Protein AF-A0A7W0LV90-F1 (afdb_monomer_lite)

Structure (mmCIF, N/CA/C/O backbone):
data_AF-A0A7W0LV90-F1
#
_entry.id   AF-A0A7W0LV90-F1
#
loop_
_atom_site.group_PDB
_atom_site.id
_atom_site.type_symbol
_atom_site.label_atom_id
_atom_site.label_alt_id
_atom_site.label_comp_id
_atom_site.label_asym_id
_atom_site.label_entity_id
_atom_site.label_seq_id
_atom_site.pdbx_PDB_ins_code
_atom_site.Cartn_x
_atom_site.Cartn_y
_atom_site.Cartn_z
_atom_site.occupancy
_atom_site.B_iso_or_equiv
_atom_site.auth_seq_id
_atom_site.auth_comp_id
_atom_site.auth_asym_id
_atom_site.auth_atom_id
_atom_site.pdbx_PDB_model_num
ATOM 1 N N . TYR A 1 1 ? 12.354 -8.732 20.066 1.00 84.25 1 TYR A N 1
ATOM 2 C CA . TYR A 1 1 ? 12.403 -7.639 19.073 1.00 84.25 1 TYR A CA 1
ATOM 3 C C . TYR A 1 1 ? 11.209 -6.698 19.203 1.00 84.25 1 TYR A C 1
ATOM 5 O O . TYR A 1 1 ? 11.419 -5.595 19.676 1.00 84.25 1 TYR A O 1
ATOM 13 N N . LEU A 1 2 ? 9.973 -7.117 18.880 1.00 90.25 2 LEU A N 1
ATOM 14 C CA . LEU A 1 2 ? 8.806 -6.213 18.848 1.00 90.25 2 LEU A CA 1
ATOM 15 C C . LEU A 1 2 ? 8.586 -5.415 20.148 1.00 90.25 2 LEU A C 1
ATOM 17 O O . LEU A 1 2 ? 8.411 -4.207 20.084 1.00 90.25 2 LEU A O 1
ATOM 21 N N . GLN A 1 3 ? 8.675 -6.049 21.322 1.00 92.06 3 GLN A N 1
ATOM 22 C CA . GLN A 1 3 ? 8.585 -5.336 22.607 1.00 92.06 3 GLN A CA 1
ATOM 23 C C . GLN A 1 3 ? 9.734 -4.340 22.823 1.00 92.06 3 GLN A C 1
ATOM 25 O O . GLN A 1 3 ? 9.488 -3.242 23.290 1.00 92.06 3 GLN A O 1
ATOM 30 N N . ALA A 1 4 ? 10.968 -4.674 22.434 1.00 92.44 4 ALA A N 1
ATOM 31 C CA . ALA A 1 4 ? 12.109 -3.757 22.552 1.00 92.44 4 ALA A CA 1
ATOM 32 C C . ALA A 1 4 ? 11.989 -2.541 21.612 1.00 92.44 4 ALA A C 1
ATOM 34 O O . ALA A 1 4 ? 12.475 -1.454 21.920 1.00 92.44 4 ALA A O 1
ATOM 35 N N . LEU A 1 5 ? 11.326 -2.719 20.464 1.00 91.81 5 LEU A N 1
ATOM 36 C CA . LEU A 1 5 ? 10.957 -1.617 19.580 1.00 91.81 5 LEU A CA 1
ATOM 37 C C . LEU A 1 5 ? 9.842 -0.770 20.209 1.00 91.81 5 LEU A C 1
ATOM 39 O O . LEU A 1 5 ? 9.961 0.448 20.276 1.00 91.81 5 LEU A O 1
ATOM 43 N N . ALA A 1 6 ? 8.764 -1.412 20.660 1.00 94.00 6 ALA A N 1
ATOM 44 C CA . ALA A 1 6 ? 7.524 -0.748 21.046 1.00 94.00 6 ALA A CA 1
ATOM 45 C C . ALA A 1 6 ? 7.533 -0.144 22.455 1.00 94.00 6 ALA A C 1
ATOM 47 O O . ALA A 1 6 ? 6.797 0.809 22.704 1.00 94.00 6 ALA A O 1
ATOM 48 N N . LEU A 1 7 ? 8.322 -0.701 23.375 1.00 95.12 7 LEU A N 1
ATOM 49 C CA . LEU A 1 7 ? 8.300 -0.376 24.798 1.00 95.12 7 LEU A CA 1
ATOM 50 C C . LEU A 1 7 ? 9.636 0.207 25.244 1.00 95.12 7 LEU A C 1
ATOM 52 O O . LEU A 1 7 ? 10.702 -0.138 24.734 1.00 95.12 7 LEU A O 1
ATOM 56 N N . ASP A 1 8 ? 9.560 1.111 26.208 1.00 94.44 8 ASP A N 1
ATOM 57 C CA . ASP A 1 8 ? 10.719 1.655 26.888 1.00 94.44 8 ASP A CA 1
ATOM 58 C C . ASP A 1 8 ? 11.307 0.571 27.810 1.00 94.44 8 ASP A C 1
ATOM 60 O O . ASP A 1 8 ? 10.574 0.004 28.625 1.00 94.44 8 ASP A O 1
ATOM 64 N N . PRO A 1 9 ? 12.605 0.243 27.696 1.00 90.69 9 PRO A N 1
ATOM 65 C CA . PRO A 1 9 ? 13.190 -0.879 28.426 1.00 90.69 9 PRO A CA 1
ATOM 66 C C . PRO A 1 9 ? 13.286 -0.640 29.938 1.00 90.69 9 PRO A C 1
ATOM 68 O O . PRO A 1 9 ? 13.348 -1.608 30.689 1.00 90.69 9 PRO A O 1
ATOM 71 N N . ALA A 1 10 ? 13.300 0.617 30.393 1.00 93.38 10 ALA A N 1
ATOM 72 C CA . ALA A 1 10 ? 13.409 0.952 31.810 1.00 93.38 10 ALA A CA 1
ATOM 73 C C . ALA A 1 10 ? 12.040 0.973 32.505 1.00 93.38 10 ALA A C 1
ATOM 75 O O . ALA A 1 10 ? 11.916 0.583 33.663 1.00 93.38 10 ALA A O 1
ATOM 76 N N . THR A 1 11 ? 11.008 1.439 31.804 1.00 93.94 11 THR A N 1
ATOM 77 C CA . THR A 1 11 ? 9.681 1.700 32.380 1.00 93.94 11 THR A CA 1
ATOM 78 C C . THR A 1 11 ? 8.602 0.730 31.906 1.00 93.94 11 THR A C 1
ATOM 80 O O . THR A 1 11 ? 7.515 0.711 32.481 1.00 93.94 11 THR A O 1
ATOM 83 N N . GLY A 1 12 ? 8.853 -0.037 30.840 1.00 91.19 12 GLY A N 1
ATOM 84 C CA . GLY A 1 12 ? 7.871 -0.915 30.196 1.00 91.19 12 GLY A CA 1
ATOM 85 C C . GLY A 1 12 ? 6.724 -0.174 29.498 1.00 91.19 12 GLY A C 1
ATOM 86 O O . GLY A 1 12 ? 5.798 -0.810 28.992 1.00 91.19 12 GLY A O 1
ATOM 87 N N . LYS A 1 13 ? 6.754 1.166 29.470 1.00 94.81 13 LYS A N 1
ATOM 88 C CA . LYS A 1 13 ? 5.700 1.993 28.872 1.00 94.81 13 LYS A CA 1
ATOM 89 C C . LYS A 1 13 ? 5.825 2.028 27.345 1.00 94.81 13 LYS A C 1
ATOM 91 O O . LYS A 1 13 ? 6.942 1.970 26.830 1.00 94.81 13 LYS A O 1
ATOM 96 N N . PRO A 1 14 ? 4.714 2.185 26.606 1.00 96.19 14 PRO A N 1
ATOM 97 C CA . PRO A 1 14 ? 4.763 2.380 25.162 1.00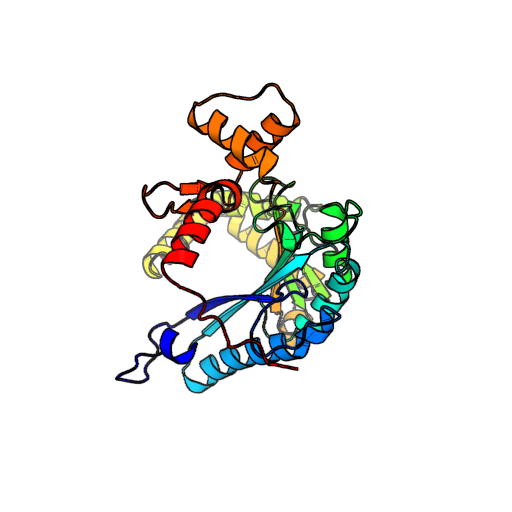 96.19 14 PRO A CA 1
ATOM 98 C C . PRO A 1 14 ? 5.615 3.582 24.743 1.00 96.19 14 PRO A C 1
ATOM 100 O O . PRO A 1 14 ? 5.374 4.705 25.185 1.00 96.19 14 PRO A O 1
ATOM 103 N N . ARG A 1 15 ? 6.565 3.357 23.831 1.00 94.88 15 ARG A N 1
ATOM 104 C CA . ARG A 1 15 ? 7.316 4.409 23.119 1.00 94.88 15 ARG A CA 1
ATOM 105 C C . ARG A 1 15 ? 6.475 5.052 22.022 1.00 94.88 15 ARG A C 1
ATOM 107 O O . ARG A 1 15 ? 6.675 6.213 21.683 1.00 94.88 15 ARG A O 1
ATOM 114 N N . PHE A 1 16 ? 5.527 4.289 21.484 1.00 93.88 16 PHE A N 1
ATOM 115 C CA . PHE A 1 16 ? 4.647 4.690 20.394 1.00 93.88 16 PHE A CA 1
ATOM 116 C C . PHE A 1 16 ? 3.194 4.380 20.748 1.00 93.88 16 PHE A C 1
ATOM 118 O O . PHE A 1 16 ? 2.905 3.382 21.404 1.00 93.88 16 PHE A O 1
ATOM 125 N N . ARG A 1 17 ? 2.265 5.218 20.278 1.00 93.12 17 ARG A N 1
ATOM 126 C CA . ARG A 1 17 ? 0.816 4.950 20.383 1.00 93.12 17 ARG A CA 1
ATOM 127 C C . ARG A 1 17 ? 0.301 4.039 19.266 1.00 93.12 17 ARG A C 1
ATOM 129 O O . ARG A 1 17 ? -0.720 3.371 19.423 1.00 93.12 17 ARG A O 1
ATOM 136 N N . HIS A 1 18 ? 0.994 4.057 18.133 1.00 94.69 18 HIS A N 1
ATOM 137 C CA . HIS A 1 18 ? 0.625 3.342 16.924 1.00 94.69 18 HIS A CA 1
ATOM 138 C C . HIS A 1 18 ? 1.879 2.823 16.225 1.00 94.69 18 HIS A C 1
ATOM 140 O O . HIS A 1 18 ? 2.881 3.537 16.168 1.00 94.69 18 HIS A O 1
ATOM 146 N N . LEU A 1 19 ? 1.813 1.609 15.682 1.00 95.25 19 LEU A N 1
ATOM 147 C CA . LEU A 1 19 ? 2.869 1.023 14.862 1.00 95.25 19 LEU A CA 1
ATOM 148 C C . LEU A 1 19 ? 2.316 0.560 13.515 1.00 95.25 19 LEU A C 1
ATOM 150 O O . LEU A 1 19 ? 1.491 -0.351 13.451 1.00 95.25 19 LEU A O 1
ATOM 154 N N . SER A 1 20 ? 2.838 1.138 12.437 1.00 94.50 20 SER A N 1
ATOM 155 C CA . SER A 1 20 ? 2.649 0.618 11.083 1.00 94.50 20 SER A CA 1
ATOM 156 C C . SER A 1 20 ? 3.808 -0.311 10.746 1.00 94.50 20 SER A C 1
ATOM 158 O O . SER A 1 20 ? 4.965 0.092 10.845 1.00 94.50 20 SER A O 1
ATOM 160 N N . PHE A 1 21 ? 3.514 -1.553 10.367 1.00 94.75 21 PHE A N 1
ATOM 161 C CA . PHE A 1 21 ? 4.536 -2.561 10.101 1.00 94.75 21 PHE A CA 1
ATOM 162 C C . PHE A 1 21 ? 4.194 -3.379 8.856 1.00 94.75 21 PHE A C 1
ATOM 164 O O . PHE A 1 21 ? 3.053 -3.800 8.670 1.00 94.75 21 PHE A O 1
ATOM 171 N N . ALA A 1 22 ? 5.195 -3.643 8.020 1.00 92.88 22 ALA A N 1
ATOM 172 C CA . ALA A 1 22 ? 5.060 -4.505 6.854 1.00 92.88 22 ALA A CA 1
ATOM 173 C C . ALA A 1 22 ? 5.818 -5.819 7.073 1.00 92.88 22 ALA A C 1
ATOM 175 O O . ALA A 1 22 ? 6.999 -5.816 7.421 1.00 92.88 22 ALA A O 1
ATOM 176 N N . GLY A 1 23 ? 5.135 -6.949 6.899 1.00 92.44 23 GLY A N 1
ATOM 177 C CA . GLY A 1 23 ? 5.732 -8.279 6.978 1.00 92.44 23 GLY A CA 1
ATOM 178 C C . GLY A 1 23 ? 5.854 -8.891 5.588 1.00 92.44 23 GLY A C 1
ATOM 179 O O . GLY A 1 23 ? 4.845 -9.054 4.909 1.00 92.44 23 GLY A O 1
ATOM 180 N N . HIS A 1 24 ? 7.075 -9.239 5.178 1.00 92.19 24 HIS A N 1
ATOM 181 C CA . HIS A 1 24 ? 7.337 -9.915 3.905 1.00 92.19 24 HIS A CA 1
ATOM 182 C C . HIS A 1 24 ? 7.361 -11.440 4.107 1.00 92.19 24 HIS A C 1
ATOM 184 O O . HIS A 1 24 ? 8.160 -11.955 4.906 1.00 92.19 24 HIS A O 1
ATOM 190 N N . PHE A 1 25 ? 6.452 -12.136 3.418 1.00 90.81 25 PHE A N 1
ATOM 191 C CA . PHE A 1 25 ? 6.227 -13.578 3.503 1.00 90.81 25 PHE A CA 1
ATOM 192 C C . PHE A 1 25 ? 6.044 -14.173 2.106 1.00 90.81 25 PHE A C 1
ATOM 194 O O . PHE A 1 25 ? 4.959 -14.063 1.534 1.00 90.81 25 PHE A O 1
ATOM 201 N N . ASP A 1 26 ? 7.046 -14.888 1.621 1.00 87.69 26 ASP A N 1
ATOM 202 C CA . ASP A 1 26 ? 6.956 -15.667 0.387 1.00 87.69 26 ASP A CA 1
ATOM 203 C C . ASP A 1 26 ? 7.891 -16.880 0.435 1.00 87.69 26 ASP A C 1
ATOM 205 O O . ASP A 1 26 ? 8.799 -16.972 1.274 1.00 87.69 26 ASP A O 1
ATOM 209 N N . SER A 1 27 ? 7.656 -17.830 -0.465 1.00 84.31 27 SER A N 1
ATOM 210 C CA . SER A 1 27 ? 8.440 -19.060 -0.558 1.00 84.31 27 SER A CA 1
ATOM 211 C C . SER A 1 27 ? 9.867 -18.865 -1.089 1.00 84.31 27 SER A C 1
ATOM 213 O O . SER A 1 27 ? 10.688 -19.769 -0.948 1.00 84.31 27 SER A O 1
ATOM 215 N N . MET A 1 28 ? 10.193 -17.697 -1.656 1.00 76.81 28 MET A N 1
ATOM 216 C CA . MET A 1 28 ? 11.513 -17.365 -2.213 1.00 76.81 28 MET A CA 1
ATOM 217 C C . MET A 1 28 ? 12.497 -16.848 -1.155 1.00 76.81 28 MET A C 1
ATOM 219 O O . MET A 1 28 ? 13.671 -16.612 -1.457 1.00 76.81 28 MET A O 1
ATOM 223 N N . MET A 1 29 ? 12.068 -16.698 0.102 1.00 71.75 29 MET A N 1
ATOM 224 C CA . MET A 1 29 ? 12.929 -16.301 1.221 1.00 71.75 29 MET A CA 1
ATOM 225 C C . MET A 1 29 ? 13.852 -17.442 1.694 1.00 71.75 29 MET A C 1
ATOM 227 O O . MET A 1 29 ? 13.840 -17.839 2.865 1.00 71.75 29 MET A O 1
ATOM 231 N N . TYR A 1 30 ? 14.672 -17.967 0.780 1.00 63.12 30 TYR A N 1
ATOM 232 C CA . TYR A 1 30 ? 15.662 -19.011 1.039 1.00 63.12 30 TYR A CA 1
ATOM 233 C C . TYR A 1 30 ? 16.717 -18.556 2.061 1.00 63.12 30 TYR A C 1
ATOM 235 O O . TYR A 1 30 ? 17.143 -17.402 2.081 1.00 63.12 30 TYR A O 1
ATOM 243 N N . GLY A 1 31 ? 17.164 -19.484 2.913 1.00 58.59 31 GLY A N 1
ATOM 244 C CA . GLY A 1 31 ? 18.264 -19.252 3.859 1.00 58.59 31 GLY A CA 1
ATOM 245 C C . GLY A 1 31 ? 17.869 -18.623 5.202 1.00 58.59 31 GLY A C 1
ATOM 246 O O . GLY A 1 31 ? 18.741 -18.366 6.035 1.00 58.59 31 GLY A O 1
ATOM 247 N N . ARG A 1 32 ? 16.572 -18.404 5.470 1.00 65.81 32 ARG A N 1
ATOM 248 C CA . ARG A 1 32 ? 16.112 -18.008 6.812 1.00 65.81 32 ARG A CA 1
ATOM 249 C C . ARG A 1 32 ? 16.365 -19.133 7.819 1.00 65.81 32 ARG A C 1
ATOM 251 O O . ARG A 1 32 ? 15.936 -20.270 7.638 1.00 65.81 32 ARG A O 1
ATOM 258 N N . ARG A 1 33 ? 17.056 -18.805 8.913 1.00 61.50 33 ARG A N 1
ATOM 259 C CA . ARG A 1 33 ? 17.375 -19.760 9.984 1.00 61.50 33 ARG A CA 1
ATOM 260 C C . ARG A 1 33 ? 16.095 -20.221 10.686 1.00 61.50 33 ARG A C 1
ATOM 262 O O . ARG A 1 33 ? 15.260 -19.398 11.050 1.00 61.50 33 ARG A O 1
ATOM 269 N N . GLY A 1 34 ? 15.974 -21.527 10.921 1.00 66.25 34 GLY A N 1
ATOM 270 C CA . GLY A 1 34 ? 14.903 -22.105 11.744 1.00 66.25 34 GLY A CA 1
ATOM 271 C C . GLY A 1 34 ? 13.555 -22.313 11.046 1.00 66.25 34 GLY A C 1
ATOM 272 O O . GLY A 1 34 ? 12.584 -22.651 11.720 1.00 66.25 34 GLY A O 1
ATOM 273 N N . ILE A 1 35 ? 13.470 -22.139 9.723 1.00 66.56 35 ILE A N 1
ATOM 274 C CA . ILE A 1 35 ? 12.271 -22.458 8.936 1.00 66.56 35 ILE A CA 1
ATOM 275 C C . ILE A 1 35 ? 12.683 -23.410 7.807 1.00 66.56 35 ILE A C 1
ATOM 277 O O . ILE A 1 35 ? 13.587 -23.095 7.035 1.00 66.56 35 ILE A O 1
ATOM 281 N N . LYS A 1 36 ? 12.046 -24.590 7.727 1.00 69.19 36 LYS A N 1
ATOM 282 C CA . LYS A 1 36 ? 12.199 -25.513 6.585 1.00 69.19 36 LYS A CA 1
ATOM 283 C C . LYS A 1 36 ? 11.800 -24.759 5.314 1.00 69.19 36 LYS A C 1
ATOM 285 O O . LYS A 1 36 ? 10.816 -24.028 5.356 1.00 69.19 36 LYS A O 1
ATOM 290 N N . ALA A 1 37 ? 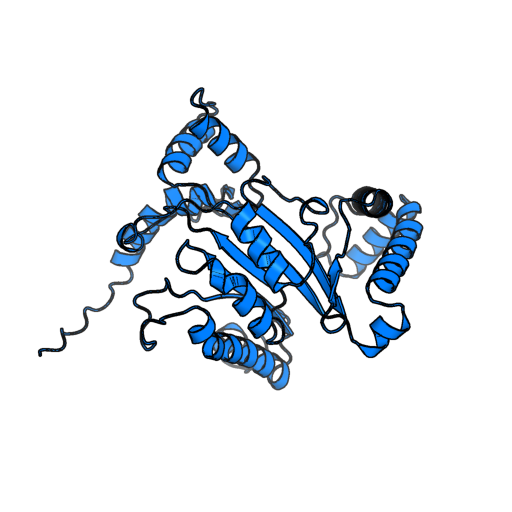12.530 -24.946 4.211 1.00 75.12 37 ALA A N 1
ATOM 291 C CA . ALA A 1 37 ? 12.165 -24.363 2.921 1.00 75.12 37 ALA A CA 1
ATOM 292 C C . ALA A 1 37 ? 10.676 -24.655 2.623 1.00 75.12 37 ALA A C 1
ATOM 294 O O . ALA A 1 37 ? 10.311 -25.832 2.530 1.00 75.12 37 ALA A O 1
ATOM 295 N N . PRO A 1 38 ? 9.807 -23.629 2.586 1.00 83.31 38 PRO A N 1
ATOM 296 C CA . PRO A 1 38 ? 8.377 -23.828 2.404 1.00 83.31 38 PRO A CA 1
ATOM 297 C C . PRO A 1 38 ? 8.104 -24.298 0.974 1.00 83.31 38 PRO A C 1
ATOM 299 O O . PRO A 1 38 ? 8.633 -23.743 0.016 1.00 83.31 38 PRO A O 1
ATOM 302 N N . GLU A 1 39 ? 7.265 -25.321 0.835 1.00 84.38 39 GLU A N 1
ATOM 303 C CA . GLU A 1 39 ? 6.906 -25.906 -0.468 1.00 84.38 39 GLU A CA 1
ATOM 304 C C . GLU A 1 39 ? 5.792 -25.107 -1.171 1.00 84.38 39 GLU A C 1
ATOM 306 O O . GLU A 1 39 ? 5.556 -25.280 -2.363 1.00 84.38 39 GLU A O 1
ATOM 311 N N . SER A 1 40 ? 5.098 -24.227 -0.440 1.00 90.88 40 SER A N 1
ATOM 312 C CA . SER A 1 40 ? 3.994 -23.415 -0.950 1.00 90.88 40 SER A CA 1
ATOM 313 C C . SER A 1 40 ? 3.774 -22.151 -0.116 1.00 90.88 40 SER A C 1
ATOM 315 O O . SER A 1 40 ? 4.228 -22.043 1.027 1.00 90.88 40 SER A O 1
ATOM 317 N N . GLU A 1 41 ? 3.027 -21.198 -0.664 1.00 93.75 41 GLU A N 1
ATOM 318 C CA . GLU A 1 41 ? 2.619 -19.991 0.045 1.00 93.75 41 GLU A CA 1
ATOM 319 C C . GLU A 1 41 ? 1.680 -20.283 1.218 1.00 93.75 41 GLU A C 1
ATOM 321 O O . GLU A 1 41 ? 1.922 -19.742 2.300 1.00 93.75 41 GLU A O 1
ATOM 326 N N . PRO A 1 42 ? 0.663 -21.163 1.107 1.00 92.44 42 PRO A N 1
ATOM 327 C CA . PRO A 1 42 ? -0.157 -21.541 2.256 1.00 92.44 42 PRO A CA 1
ATOM 328 C C . PRO A 1 42 ? 0.635 -22.162 3.414 1.00 92.44 42 PRO A C 1
ATOM 330 O O . PRO A 1 42 ? 0.259 -21.973 4.572 1.00 92.44 42 PRO A O 1
ATOM 333 N N . ALA A 1 43 ? 1.767 -22.831 3.154 1.00 91.62 43 ALA A N 1
ATOM 334 C CA . ALA A 1 43 ? 2.627 -23.362 4.218 1.00 91.62 43 ALA A CA 1
ATOM 335 C C . ALA A 1 43 ? 3.179 -22.260 5.149 1.00 91.62 43 ALA A C 1
ATOM 337 O O . ALA A 1 43 ? 3.560 -22.533 6.290 1.00 91.62 43 ALA A O 1
ATOM 338 N N . LEU A 1 44 ? 3.175 -21.000 4.699 1.00 93.06 44 LEU A N 1
ATOM 339 C CA . LEU A 1 44 ? 3.579 -19.840 5.491 1.00 93.06 44 LEU A CA 1
ATOM 340 C C . LEU A 1 44 ? 2.435 -19.233 6.329 1.00 93.06 44 LEU A C 1
ATOM 342 O O . LEU A 1 44 ? 2.699 -18.403 7.204 1.00 93.06 44 LEU A O 1
ATOM 346 N N . ASN A 1 45 ? 1.180 -19.658 6.148 1.00 94.94 45 ASN A N 1
ATOM 347 C CA . ASN A 1 45 ? 0.021 -19.113 6.870 1.00 94.94 45 ASN A CA 1
ATOM 348 C C . ASN A 1 45 ? 0.133 -19.206 8.405 1.00 94.94 45 ASN A C 1
ATOM 350 O O . ASN A 1 45 ? -0.162 -18.210 9.069 1.00 94.94 45 ASN A O 1
ATOM 354 N N . PRO A 1 46 ? 0.643 -20.300 9.012 1.00 93.62 46 PRO A N 1
ATOM 355 C CA . PRO A 1 46 ? 0.866 -20.343 10.460 1.00 93.62 46 PRO A CA 1
ATOM 356 C C . PRO A 1 46 ? 1.861 -19.287 10.964 1.00 93.62 46 PRO A C 1
ATOM 358 O O . PRO A 1 46 ? 1.823 -18.889 12.127 1.00 93.62 46 PRO A O 1
ATOM 361 N N . TYR A 1 47 ? 2.787 -18.829 10.118 1.00 92.81 47 TYR A N 1
ATOM 362 C CA . TYR A 1 47 ? 3.716 -17.751 10.461 1.00 92.81 47 TYR A CA 1
ATOM 363 C C . TYR A 1 47 ? 3.056 -16.379 10.317 1.00 92.81 47 TYR A C 1
ATOM 365 O O . TYR A 1 47 ? 3.257 -15.528 11.180 1.00 92.81 47 TYR A O 1
ATOM 373 N N . ARG A 1 48 ? 2.219 -16.191 9.290 1.00 95.81 48 ARG A N 1
ATOM 374 C CA . ARG A 1 48 ? 1.406 -14.978 9.100 1.00 95.81 48 ARG A CA 1
ATOM 375 C C . ARG A 1 48 ? 0.442 -14.760 10.268 1.00 95.81 48 ARG A C 1
ATOM 377 O O . ARG A 1 48 ? 0.429 -13.681 10.851 1.00 95.81 48 ARG A O 1
ATOM 384 N N . ALA A 1 49 ? -0.268 -15.809 10.682 1.00 97.38 49 ALA A N 1
ATOM 385 C CA . ALA A 1 49 ? -1.171 -15.765 11.831 1.00 97.38 49 ALA A CA 1
ATOM 386 C C . ALA A 1 49 ? -0.426 -15.429 13.132 1.00 97.38 49 ALA A C 1
ATOM 388 O O . ALA A 1 49 ? -0.825 -14.524 13.861 1.00 97.38 49 ALA A O 1
ATOM 389 N N . ARG A 1 50 ? 0.709 -16.098 13.397 1.00 95.75 50 ARG A N 1
ATOM 390 C CA . ARG A 1 50 ? 1.553 -15.793 14.566 1.00 95.75 50 ARG A CA 1
ATOM 391 C C . ARG A 1 50 ? 2.073 -14.358 14.546 1.00 95.75 50 ARG A C 1
ATOM 393 O O . ARG A 1 50 ? 2.106 -13.722 15.593 1.00 95.75 50 ARG A O 1
ATOM 400 N N . PHE A 1 51 ? 2.458 -13.847 13.378 1.00 95.94 51 PHE A N 1
ATOM 401 C CA . PHE A 1 51 ? 2.891 -12.463 13.226 1.00 95.94 51 PHE A CA 1
ATOM 402 C C . PHE A 1 51 ? 1.778 -11.481 13.607 1.00 95.94 51 PHE A C 1
ATOM 404 O O . PHE A 1 51 ? 2.017 -10.610 14.438 1.00 95.94 51 PHE A O 1
ATOM 411 N N . CYS A 1 52 ? 0.562 -11.641 13.079 1.00 97.88 52 CYS A N 1
ATOM 412 C CA . CYS A 1 52 ? -0.565 -10.784 13.457 1.00 97.88 52 CYS A CA 1
ATOM 413 C C . CYS A 1 52 ? -0.907 -10.896 14.949 1.00 97.88 52 CYS A C 1
ATOM 415 O O . CYS A 1 52 ? -1.104 -9.877 15.610 1.00 97.88 52 CYS A O 1
ATOM 417 N N . GLU A 1 53 ? -0.892 -12.110 15.507 1.00 98.00 53 GLU A N 1
ATOM 418 C CA . GLU A 1 53 ? -1.183 -12.330 16.926 1.00 98.00 53 GLU A CA 1
ATOM 419 C C . GLU A 1 53 ? -0.174 -11.624 17.844 1.00 98.00 53 GLU A C 1
ATOM 421 O O . GLU A 1 53 ? -0.546 -11.119 18.901 1.00 98.00 53 GLU A O 1
ATOM 426 N N . MET A 1 54 ? 1.097 -11.505 17.439 1.00 97.38 54 MET A N 1
ATOM 427 C CA . MET A 1 54 ? 2.085 -10.739 18.207 1.00 97.38 54 MET A CA 1
ATOM 428 C C . MET A 1 54 ? 1.696 -9.262 18.360 1.00 97.38 54 MET A C 1
ATOM 430 O O . MET A 1 54 ? 1.904 -8.696 19.433 1.00 97.38 54 MET A O 1
ATOM 434 N N . PHE A 1 55 ? 1.128 -8.644 17.321 1.00 97.81 55 PHE A N 1
ATOM 435 C CA . PHE A 1 55 ? 0.660 -7.255 17.371 1.00 97.81 55 PHE A CA 1
ATOM 436 C C . PHE A 1 55 ? -0.682 -7.123 18.088 1.00 97.81 55 PHE A C 1
ATOM 438 O O . PHE A 1 55 ? -0.851 -6.203 18.886 1.00 97.81 55 PHE A O 1
ATOM 445 N N . ALA A 1 56 ? -1.599 -8.072 17.886 1.00 97.62 56 ALA A N 1
ATOM 446 C CA . ALA A 1 56 ? -2.847 -8.124 18.640 1.00 97.62 56 ALA A CA 1
ATOM 447 C C . ALA A 1 56 ? -2.577 -8.230 20.150 1.00 97.62 56 ALA A C 1
ATOM 449 O O . ALA A 1 56 ? -3.198 -7.531 20.949 1.00 97.62 56 ALA A O 1
ATOM 450 N N . ARG A 1 57 ? -1.599 -9.048 20.554 1.00 97.31 57 ARG A N 1
ATOM 451 C CA . ARG A 1 57 ? -1.152 -9.140 21.946 1.00 97.31 57 ARG A CA 1
ATOM 452 C C . ARG A 1 57 ? -0.526 -7.838 22.442 1.00 97.31 57 ARG A C 1
ATOM 454 O O . ARG A 1 57 ? -0.868 -7.400 23.534 1.00 97.31 57 ARG A O 1
ATOM 461 N N . LEU A 1 58 ? 0.335 -7.202 21.643 1.00 96.88 58 LEU A N 1
ATOM 462 C CA . LEU A 1 58 ? 0.937 -5.910 21.990 1.00 96.88 58 LEU A CA 1
ATOM 463 C C . LEU A 1 58 ? -0.135 -4.837 22.260 1.00 96.88 58 LEU A C 1
ATOM 465 O O . LEU A 1 58 ? -0.014 -4.075 23.217 1.00 96.88 58 LEU A O 1
ATOM 469 N N . GLU A 1 59 ? -1.200 -4.806 21.459 1.00 97.44 59 GLU A N 1
ATOM 470 C CA . GLU A 1 59 ? -2.329 -3.900 21.671 1.00 97.44 59 GLU A CA 1
ATOM 471 C C . GLU A 1 59 ? -3.096 -4.230 22.955 1.00 97.44 59 GLU A C 1
ATOM 473 O O . GLU A 1 59 ? -3.340 -3.337 23.763 1.00 97.44 59 GLU A O 1
ATOM 478 N N . ARG A 1 60 ? -3.433 -5.506 23.189 1.00 97.50 60 ARG A N 1
ATOM 479 C CA . ARG A 1 60 ? -4.176 -5.922 24.392 1.00 97.50 60 ARG A CA 1
ATOM 480 C C . ARG A 1 60 ? -3.400 -5.683 25.688 1.00 97.50 60 ARG A C 1
ATOM 482 O O . ARG A 1 60 ? -4.001 -5.289 26.681 1.00 97.50 60 ARG A O 1
ATOM 489 N N . GLU A 1 61 ? -2.095 -5.942 25.690 1.00 96.62 61 GLU A N 1
ATOM 490 C CA . GLU A 1 61 ? -1.256 -5.874 26.895 1.00 96.62 61 GLU A CA 1
ATOM 491 C C . GLU A 1 61 ? -0.719 -4.464 27.169 1.00 96.62 61 GLU A C 1
ATOM 493 O O . GLU A 1 61 ? -0.523 -4.098 28.326 1.00 96.62 61 GLU A O 1
ATOM 498 N N . HIS A 1 62 ? -0.488 -3.658 26.125 1.00 95.88 62 HIS A N 1
ATOM 499 C CA . HIS A 1 62 ? 0.203 -2.370 26.254 1.00 95.88 62 HIS A CA 1
ATOM 500 C C . HIS A 1 62 ? -0.530 -1.185 25.607 1.00 95.88 62 HIS A C 1
ATOM 502 O O . HIS A 1 62 ? -0.038 -0.060 25.673 1.00 95.88 62 HIS A O 1
ATOM 508 N N . GLY A 1 63 ? -1.687 -1.398 24.974 1.00 96.31 63 GLY A N 1
ATOM 509 C CA . GLY A 1 63 ? -2.472 -0.338 24.332 1.00 96.31 63 GLY A CA 1
ATOM 510 C C . GLY A 1 63 ? -1.853 0.231 23.051 1.00 96.31 63 GLY A C 1
ATOM 511 O O . GLY A 1 63 ? -2.270 1.293 22.589 1.00 96.31 63 GLY A O 1
ATOM 512 N N . VAL A 1 64 ? -0.847 -0.437 22.473 1.00 97.31 64 VAL A N 1
ATOM 513 C CA . VAL A 1 64 ? -0.201 0.001 21.226 1.00 97.31 64 VAL A CA 1
ATOM 514 C C . VAL A 1 64 ? -1.004 -0.503 20.034 1.00 97.31 64 VAL A C 1
ATOM 516 O O . VAL A 1 64 ? -0.954 -1.682 19.690 1.00 97.31 64 VAL A O 1
ATOM 519 N N . THR A 1 65 ? -1.733 0.403 19.389 1.00 96.75 65 THR A N 1
ATOM 520 C CA . THR A 1 65 ? -2.502 0.086 18.175 1.00 96.75 65 THR A CA 1
ATOM 521 C C . THR A 1 65 ? -1.581 -0.188 16.986 1.00 96.75 65 THR A C 1
ATOM 523 O O . THR A 1 65 ? -0.414 0.213 16.986 1.00 96.75 65 THR A O 1
ATOM 526 N N . HIS A 1 66 ? -2.090 -0.852 15.947 1.00 96.50 66 HIS A N 1
ATOM 527 C CA . HIS A 1 66 ? -1.250 -1.248 14.819 1.00 96.50 66 HIS A CA 1
ATOM 528 C C . HIS A 1 66 ? -1.944 -1.219 13.454 1.00 96.50 66 HIS A C 1
ATOM 530 O O . HIS A 1 66 ? -3.166 -1.324 13.335 1.00 96.50 66 HIS A O 1
ATOM 536 N N . TYR A 1 67 ? -1.126 -1.101 12.410 1.00 96.81 67 TYR A N 1
ATOM 537 C CA . TYR A 1 67 ? -1.492 -1.293 11.012 1.00 96.81 67 TYR A CA 1
ATOM 538 C C . TYR A 1 67 ? -0.518 -2.290 10.384 1.00 96.81 67 TYR A C 1
ATOM 540 O O . TYR A 1 67 ? 0.687 -2.046 10.366 1.00 96.81 67 TYR A O 1
ATOM 548 N N . LEU A 1 68 ? -1.029 -3.413 9.873 1.00 97.62 68 LEU A N 1
ATOM 549 C CA . LEU A 1 68 ? -0.194 -4.462 9.284 1.00 97.62 68 LEU A CA 1
ATOM 550 C C . LEU A 1 68 ? -0.400 -4.559 7.777 1.00 97.62 68 LEU A C 1
ATOM 552 O O . LEU A 1 68 ? -1.525 -4.772 7.315 1.00 97.62 68 LEU A O 1
ATOM 556 N N . ALA A 1 69 ? 0.703 -4.474 7.039 1.00 97.69 69 ALA A N 1
ATOM 557 C CA . ALA A 1 69 ? 0.769 -4.804 5.623 1.00 97.69 69 ALA A CA 1
ATOM 558 C C . ALA A 1 69 ? 1.378 -6.200 5.437 1.00 97.69 69 ALA A C 1
ATOM 560 O O . ALA A 1 69 ? 2.430 -6.520 5.997 1.00 97.69 69 ALA A O 1
ATOM 561 N N . HIS A 1 70 ? 0.697 -7.038 4.664 1.00 97.75 70 HIS A N 1
ATOM 562 C CA . HIS A 1 70 ? 1.222 -8.295 4.150 1.00 97.75 70 HIS A CA 1
ATOM 563 C C . HIS A 1 70 ? 1.909 -8.013 2.818 1.00 97.75 70 HIS A C 1
ATOM 565 O O . HIS A 1 70 ? 1.279 -7.448 1.932 1.00 97.75 70 HIS A O 1
ATOM 571 N N . ASN A 1 71 ? 3.179 -8.390 2.691 1.00 95.56 71 ASN A N 1
ATOM 572 C CA . ASN A 1 71 ? 3.940 -8.273 1.454 1.00 95.56 71 ASN A CA 1
ATOM 573 C C . ASN A 1 71 ? 4.346 -9.666 0.968 1.00 95.56 71 ASN A C 1
ATOM 575 O O . ASN A 1 71 ? 4.762 -10.505 1.773 1.00 95.56 71 ASN A O 1
ATOM 579 N N . MET A 1 72 ? 4.271 -9.895 -0.338 1.00 94.12 72 MET A N 1
ATOM 580 C CA . MET A 1 72 ? 4.652 -11.160 -0.960 1.00 94.12 72 MET A CA 1
ATOM 581 C C . MET A 1 72 ? 5.254 -10.919 -2.341 1.00 94.12 72 MET A C 1
ATOM 583 O O . MET A 1 72 ? 4.639 -10.261 -3.184 1.00 94.12 72 MET A O 1
ATOM 587 N N . THR A 1 73 ? 6.423 -11.507 -2.587 1.00 91.31 73 THR A N 1
ATOM 588 C CA . THR A 1 73 ? 6.989 -11.594 -3.936 1.00 91.31 73 THR A CA 1
ATOM 589 C C . THR A 1 73 ? 6.200 -12.610 -4.765 1.00 91.31 73 THR A C 1
ATOM 591 O O . THR A 1 73 ? 6.030 -13.763 -4.360 1.00 91.31 73 THR A O 1
ATOM 594 N N . VAL A 1 74 ? 5.721 -12.192 -5.935 1.00 91.31 74 VAL A N 1
ATOM 595 C CA . VAL A 1 74 ? 4.979 -13.047 -6.868 1.00 91.31 74 VAL A CA 1
ATOM 596 C C . VAL A 1 74 ? 5.901 -13.482 -7.998 1.00 91.31 74 VAL A C 1
ATOM 598 O O . VAL A 1 74 ? 6.618 -12.677 -8.574 1.00 91.31 74 VAL A O 1
ATOM 601 N N . THR A 1 75 ? 5.877 -14.761 -8.327 1.00 87.44 75 THR A N 1
ATOM 602 C CA . THR A 1 75 ? 6.649 -15.400 -9.393 1.00 87.44 75 THR A CA 1
ATOM 603 C C . THR A 1 75 ? 5.713 -16.304 -10.197 1.00 87.44 75 THR A C 1
ATOM 605 O O . THR A 1 75 ? 4.631 -16.644 -9.704 1.00 87.44 75 THR A O 1
ATOM 608 N N . PRO A 1 76 ? 6.124 -16.801 -11.375 1.00 84.56 76 PRO A N 1
ATOM 609 C CA . PRO A 1 76 ? 5.334 -17.794 -12.100 1.00 84.56 76 PRO A CA 1
ATOM 610 C C . PRO A 1 76 ? 5.018 -19.045 -11.267 1.00 84.56 76 PRO A C 1
ATOM 612 O O . PRO A 1 76 ? 3.978 -19.662 -11.459 1.00 84.56 76 PRO A O 1
ATOM 615 N N . ALA A 1 77 ? 5.880 -19.405 -10.309 1.00 84.88 77 ALA A N 1
ATOM 616 C CA . ALA A 1 77 ? 5.702 -20.590 -9.471 1.00 84.88 77 ALA A CA 1
ATOM 617 C C . ALA A 1 77 ? 4.626 -20.429 -8.377 1.00 84.88 77 ALA A C 1
ATOM 619 O O . ALA A 1 77 ? 4.107 -21.427 -7.873 1.00 84.88 77 ALA A O 1
ATOM 620 N N . ASN A 1 78 ? 4.288 -19.195 -7.979 1.00 91.38 78 ASN A N 1
ATOM 621 C CA . ASN A 1 78 ? 3.345 -18.941 -6.882 1.00 91.38 78 ASN A CA 1
ATOM 622 C C . ASN A 1 78 ? 2.174 -18.007 -7.239 1.00 91.38 78 ASN A C 1
ATOM 624 O O . ASN A 1 78 ? 1.299 -17.808 -6.396 1.00 91.38 78 ASN A O 1
ATOM 628 N N . VAL A 1 79 ? 2.097 -17.483 -8.468 1.00 92.81 79 VAL A N 1
ATOM 629 C CA . VAL A 1 79 ? 1.008 -16.590 -8.915 1.00 92.81 79 VAL A CA 1
ATOM 630 C C . VAL A 1 79 ? -0.379 -17.218 -8.737 1.00 92.81 79 VAL A C 1
ATOM 632 O O . VAL A 1 79 ? -1.309 -16.559 -8.272 1.00 92.81 79 VAL A O 1
ATOM 635 N N . ASP A 1 80 ? -0.500 -18.524 -8.972 1.00 94.31 80 ASP A N 1
ATOM 636 C CA . ASP A 1 80 ? -1.752 -19.272 -8.803 1.00 94.31 80 ASP A CA 1
ATOM 637 C C . ASP A 1 80 ? -2.158 -19.463 -7.333 1.00 94.31 80 ASP A C 1
ATOM 639 O O . ASP A 1 80 ? -3.293 -19.837 -7.037 1.00 94.31 80 ASP A O 1
ATOM 643 N N . GLN A 1 81 ? -1.253 -19.175 -6.395 1.00 96.44 81 GLN A N 1
ATOM 644 C CA . GLN A 1 81 ? -1.487 -19.293 -4.956 1.00 96.44 81 GLN A CA 1
ATOM 645 C C . GLN A 1 81 ? -1.975 -17.974 -4.334 1.00 96.44 81 GLN A C 1
ATOM 647 O O . GLN A 1 81 ? -2.544 -17.993 -3.240 1.00 96.44 81 GLN A O 1
ATOM 652 N N . VAL A 1 82 ? -1.825 -16.839 -5.035 1.00 97.38 82 VAL A N 1
ATOM 653 C CA . VAL A 1 82 ? -2.281 -15.506 -4.590 1.00 97.38 82 VAL A CA 1
ATOM 654 C C . VAL A 1 82 ? -3.749 -15.500 -4.138 1.00 97.38 82 VAL A C 1
ATOM 656 O O . VAL A 1 82 ? -4.012 -15.006 -3.034 1.00 97.38 82 VAL A O 1
ATOM 659 N N . PRO A 1 83 ? -4.714 -16.085 -4.885 1.00 98.50 83 PRO A N 1
ATOM 660 C CA . PRO A 1 83 ? -6.111 -16.063 -4.466 1.00 98.50 83 PRO A CA 1
ATOM 661 C C . PRO A 1 83 ? -6.329 -16.749 -3.112 1.00 98.50 83 PRO A C 1
ATOM 663 O O . PRO A 1 83 ? -7.076 -16.250 -2.268 1.00 98.50 83 PRO A O 1
ATOM 666 N N . GLN A 1 84 ? -5.654 -17.880 -2.884 1.00 98.12 84 GLN A N 1
ATOM 667 C CA . GLN A 1 84 ? -5.777 -18.637 -1.641 1.00 98.12 84 GLN A CA 1
ATOM 668 C C . GLN A 1 84 ? -5.147 -17.893 -0.462 1.00 98.12 84 GLN A C 1
ATOM 670 O O . GLN A 1 84 ? -5.761 -17.813 0.599 1.00 98.12 84 GLN A O 1
ATOM 675 N N . VAL A 1 85 ? -3.977 -17.276 -0.662 1.00 97.69 85 VAL A N 1
ATOM 676 C CA . VAL A 1 85 ? -3.320 -16.451 0.364 1.00 97.69 85 VAL A CA 1
ATOM 677 C C . VAL A 1 85 ? -4.246 -15.335 0.842 1.00 97.69 85 VAL A C 1
ATOM 679 O O . VAL A 1 85 ? -4.380 -15.134 2.049 1.00 97.69 85 VAL A O 1
ATOM 682 N N . ILE A 1 86 ? -4.923 -14.635 -0.074 1.00 98.00 86 ILE A N 1
ATOM 683 C CA . ILE A 1 86 ? -5.868 -13.572 0.290 1.00 98.00 86 ILE A CA 1
ATOM 684 C C . ILE A 1 86 ? -7.028 -14.137 1.112 1.00 98.00 86 ILE A C 1
ATOM 686 O O . ILE A 1 86 ? -7.339 -13.587 2.170 1.00 98.00 86 ILE A O 1
ATOM 690 N N . ARG A 1 87 ? -7.656 -15.227 0.653 1.00 97.31 87 ARG A N 1
ATOM 691 C CA . ARG A 1 87 ? -8.794 -15.846 1.352 1.00 97.31 87 ARG A CA 1
ATOM 692 C C . ARG A 1 87 ? -8.427 -16.276 2.769 1.00 97.31 87 ARG A C 1
ATOM 694 O O . ARG A 1 87 ? -9.151 -15.937 3.700 1.00 97.31 87 ARG A O 1
ATOM 701 N N . ASP A 1 88 ? -7.284 -16.934 2.932 1.00 97.25 88 ASP A N 1
ATOM 702 C CA . ASP A 1 88 ? -6.834 -17.437 4.230 1.00 97.25 88 ASP A CA 1
ATOM 703 C C . ASP A 1 88 ? -6.414 -16.306 5.171 1.00 97.25 88 ASP A C 1
ATOM 705 O O . ASP A 1 88 ? -6.686 -16.343 6.370 1.00 97.25 88 ASP A O 1
ATOM 709 N N . CYS A 1 89 ? -5.725 -15.292 4.644 1.00 97.19 89 CYS A N 1
ATOM 710 C CA . CYS A 1 89 ? -5.055 -14.300 5.479 1.00 97.19 89 CYS A CA 1
ATOM 711 C C . CYS A 1 89 ? -5.889 -13.051 5.744 1.00 97.19 89 CYS A C 1
ATOM 713 O O . CYS A 1 89 ? -5.553 -12.303 6.667 1.00 97.19 89 CYS A O 1
ATOM 715 N N . ARG A 1 90 ? -6.944 -12.772 4.957 1.00 95.19 90 ARG A N 1
ATOM 716 C CA . ARG A 1 90 ? -7.663 -11.491 5.061 1.00 95.19 90 ARG A CA 1
ATOM 717 C C . ARG A 1 90 ? -8.154 -11.235 6.478 1.00 95.19 90 ARG A C 1
ATOM 719 O O . ARG A 1 90 ? -8.094 -10.091 6.904 1.00 95.19 90 ARG A O 1
ATOM 726 N N . GLU A 1 91 ? -8.581 -12.255 7.213 1.00 94.44 91 GLU A N 1
ATOM 727 C CA . GLU A 1 91 ? -9.137 -12.112 8.566 1.00 94.44 91 GLU A CA 1
ATOM 728 C C . GLU A 1 91 ? -8.088 -12.121 9.687 1.00 94.44 91 GLU A C 1
ATOM 730 O O . GLU A 1 91 ? -8.418 -11.792 10.821 1.00 94.44 91 GLU A O 1
ATOM 735 N N . MET A 1 92 ? -6.816 -12.415 9.388 1.00 96.31 92 MET A N 1
ATOM 736 C CA . MET A 1 92 ? -5.770 -12.579 10.410 1.00 96.31 92 MET A CA 1
ATOM 737 C C . MET A 1 92 ? -5.390 -11.280 11.138 1.00 96.31 92 MET A C 1
ATOM 739 O O . MET A 1 92 ? -4.817 -11.339 12.219 1.00 96.31 92 MET A O 1
ATOM 743 N N . GLY A 1 93 ? -5.681 -10.110 10.557 1.00 95.25 93 GLY A N 1
ATOM 744 C CA . GLY A 1 93 ? -5.343 -8.799 11.135 1.00 95.25 93 GLY A CA 1
ATOM 745 C C . GLY A 1 93 ? -4.654 -7.835 10.167 1.00 95.25 93 GLY A C 1
ATOM 746 O O . GLY A 1 93 ? -4.509 -6.651 10.472 1.00 95.25 93 GLY A O 1
ATOM 747 N N . PHE A 1 94 ? -4.280 -8.296 8.971 1.00 97.56 94 PHE A N 1
ATOM 748 C CA . PHE A 1 94 ? -3.752 -7.422 7.924 1.00 97.56 94 PHE A CA 1
ATOM 749 C C . PHE A 1 94 ? -4.796 -6.401 7.450 1.00 97.56 94 PHE A C 1
ATOM 751 O O . PHE A 1 94 ? -5.989 -6.696 7.311 1.00 97.56 94 PHE A O 1
ATOM 758 N N . ARG A 1 95 ? -4.324 -5.180 7.192 1.00 97.25 95 ARG A N 1
ATOM 759 C CA . ARG A 1 95 ? -5.097 -4.048 6.652 1.00 97.25 95 ARG A CA 1
ATOM 760 C C . ARG A 1 95 ? -4.627 -3.639 5.258 1.00 97.25 95 ARG A C 1
ATOM 762 O O . ARG A 1 95 ? -5.307 -2.858 4.599 1.00 97.25 95 ARG A O 1
ATOM 769 N N . MET A 1 96 ? -3.523 -4.212 4.792 1.00 98.06 96 MET A N 1
ATOM 770 C CA . MET A 1 96 ? -3.069 -4.126 3.412 1.00 98.06 96 MET A CA 1
ATOM 771 C C . MET A 1 96 ? -2.483 -5.458 2.957 1.00 98.06 96 MET A C 1
ATOM 773 O O . MET A 1 96 ? -1.822 -6.138 3.739 1.00 98.06 96 MET A O 1
ATOM 777 N N . PHE A 1 97 ? -2.719 -5.792 1.694 1.00 98.25 97 PHE A N 1
ATOM 778 C CA . PHE A 1 97 ? -2.049 -6.861 0.964 1.00 98.25 97 PHE A CA 1
ATOM 779 C C . PHE A 1 97 ? -1.304 -6.242 -0.210 1.00 98.25 97 PHE A C 1
ATOM 781 O O . PHE A 1 97 ? -1.920 -5.577 -1.036 1.00 98.25 97 PHE A O 1
ATOM 788 N N . SER A 1 98 ? 0.003 -6.450 -0.261 1.00 96.38 98 SER A N 1
ATOM 789 C CA . SER A 1 98 ? 0.905 -5.939 -1.280 1.00 96.38 98 SER A CA 1
ATOM 790 C C . SER A 1 98 ? 1.578 -7.103 -1.991 1.00 96.38 98 SER A C 1
ATOM 792 O O . SER A 1 98 ? 2.300 -7.896 -1.384 1.00 96.38 98 SER A O 1
ATOM 794 N N . PHE A 1 99 ? 1.336 -7.205 -3.288 1.00 95.94 99 PHE A N 1
ATOM 795 C CA . PHE A 1 99 ? 1.915 -8.233 -4.138 1.00 95.94 99 PHE A CA 1
ATOM 796 C C . PHE A 1 99 ? 2.954 -7.599 -5.051 1.00 95.94 99 PHE A C 1
ATOM 798 O O . PHE A 1 99 ? 2.696 -6.591 -5.706 1.00 95.94 99 PHE A O 1
ATOM 805 N N . GLN A 1 100 ? 4.146 -8.178 -5.075 1.00 91.88 100 GLN A N 1
ATOM 806 C CA . GLN A 1 100 ? 5.298 -7.610 -5.761 1.00 91.88 100 GLN A CA 1
ATOM 807 C C . GLN A 1 100 ? 5.729 -8.588 -6.851 1.00 91.88 100 GLN A C 1
ATOM 809 O O . GLN A 1 100 ? 6.460 -9.532 -6.544 1.00 91.88 100 GLN A O 1
ATOM 814 N N . PRO A 1 101 ? 5.237 -8.442 -8.098 1.00 88.00 101 PRO A N 1
ATOM 815 C CA . PRO A 1 101 ? 5.711 -9.248 -9.213 1.00 88.00 101 PRO A CA 1
ATOM 816 C C . PRO A 1 101 ? 7.233 -9.161 -9.284 1.00 88.00 101 PRO A C 1
ATOM 818 O O . PRO A 1 101 ? 7.803 -8.068 -9.270 1.00 88.00 101 PRO A O 1
ATOM 821 N N . ALA A 1 102 ? 7.879 -10.320 -9.293 1.00 78.06 102 ALA A N 1
ATOM 822 C CA . ALA A 1 102 ? 9.318 -10.414 -9.340 1.00 78.06 102 ALA A CA 1
ATOM 823 C C . ALA A 1 102 ? 9.830 -9.774 -10.630 1.00 78.06 102 ALA A C 1
ATOM 825 O O . ALA A 1 102 ? 9.473 -10.192 -11.729 1.00 78.06 102 ALA A O 1
ATOM 826 N N . ALA A 1 103 ? 10.690 -8.780 -10.467 1.00 65.75 103 ALA A N 1
ATOM 827 C CA . ALA A 1 103 ? 11.596 -8.320 -11.502 1.00 65.75 103 ALA A CA 1
ATOM 828 C C . ALA A 1 103 ? 12.986 -8.892 -11.205 1.00 65.75 103 ALA A C 1
ATOM 830 O O . ALA A 1 103 ? 13.290 -9.193 -10.045 1.00 65.75 103 ALA A O 1
ATOM 831 N N . PHE A 1 104 ? 13.834 -9.025 -12.226 1.00 60.25 104 PHE A N 1
ATOM 832 C CA . PHE A 1 104 ? 15.236 -9.403 -12.053 1.00 60.25 104 PHE A CA 1
ATOM 833 C C . PHE A 1 104 ? 16.000 -8.274 -11.338 1.00 60.25 104 PHE A C 1
ATOM 835 O O . PHE A 1 104 ? 16.649 -7.435 -11.952 1.00 60.25 104 PHE A O 1
ATOM 842 N N . ILE A 1 105 ? 15.877 -8.222 -10.011 1.00 55.19 105 ILE A N 1
ATOM 843 C CA . ILE A 1 105 ? 16.521 -7.229 -9.144 1.00 55.19 105 ILE A CA 1
ATOM 844 C C . ILE A 1 105 ? 17.251 -7.961 -8.019 1.00 55.19 105 ILE A C 1
ATOM 846 O O . ILE A 1 105 ? 16.693 -8.838 -7.353 1.00 55.19 105 ILE A O 1
ATOM 850 N N . GLY A 1 106 ? 18.509 -7.593 -7.782 1.00 55.38 106 GLY A N 1
ATOM 851 C CA . GLY A 1 106 ? 19.332 -8.165 -6.717 1.00 55.38 106 GLY A CA 1
ATOM 852 C C . GLY A 1 106 ? 19.975 -9.511 -7.077 1.00 55.38 106 GLY A C 1
ATOM 853 O O . GLY A 1 106 ? 20.438 -9.722 -8.193 1.00 55.38 106 GLY A O 1
ATOM 854 N N . ASN A 1 107 ? 20.084 -10.420 -6.099 1.00 53.09 107 ASN A N 1
ATOM 855 C CA . ASN A 1 107 ? 20.912 -11.628 -6.215 1.00 53.09 107 ASN A CA 1
ATOM 856 C C . ASN A 1 107 ? 20.392 -12.614 -7.279 1.00 53.09 107 ASN A C 1
ATOM 858 O O . ASN A 1 107 ? 19.347 -13.243 -7.097 1.00 53.09 107 ASN A O 1
ATOM 862 N N . THR A 1 108 ? 21.190 -12.821 -8.330 1.00 55.69 108 THR A N 1
ATOM 863 C CA . THR A 1 108 ? 20.840 -13.653 -9.487 1.00 55.69 108 THR A CA 1
ATOM 864 C C . THR A 1 108 ? 20.622 -15.132 -9.162 1.00 55.69 108 THR A C 1
ATOM 866 O O . THR A 1 108 ? 19.863 -15.814 -9.845 1.00 55.69 108 THR A O 1
ATOM 869 N N . SER A 1 109 ? 21.202 -15.631 -8.065 1.00 56.59 109 SER A N 1
ATOM 870 C CA . SER A 1 109 ? 21.028 -17.020 -7.609 1.00 56.59 109 SER A CA 1
ATOM 871 C C . SER A 1 109 ? 19.600 -17.367 -7.167 1.00 56.59 109 SER A C 1
ATOM 873 O O . SER A 1 109 ? 19.294 -18.549 -6.987 1.00 56.59 109 SER A O 1
ATOM 875 N N . ARG A 1 110 ? 18.726 -16.363 -7.001 1.00 57.34 110 ARG A N 1
ATOM 876 C CA . ARG A 1 110 ? 17.294 -16.535 -6.705 1.00 57.34 110 ARG A CA 1
ATOM 877 C C . ARG A 1 110 ? 16.468 -16.924 -7.937 1.00 57.34 110 ARG A C 1
ATOM 879 O O . ARG A 1 110 ? 15.342 -17.384 -7.775 1.00 57.34 110 ARG A O 1
ATOM 886 N N . TRP A 1 111 ? 17.027 -16.792 -9.140 1.00 60.16 111 TRP A N 1
ATOM 887 C CA . TRP A 1 111 ? 16.324 -16.955 -10.414 1.00 60.16 111 TRP A CA 1
ATOM 888 C C . TRP A 1 111 ? 16.749 -18.263 -11.110 1.00 60.16 111 TRP A C 1
ATOM 890 O O . TRP A 1 111 ? 17.565 -18.256 -12.024 1.00 60.16 111 TRP A O 1
ATOM 900 N N . LYS A 1 112 ? 16.253 -19.418 -10.638 1.00 52.66 112 LYS A N 1
ATOM 901 C CA . LYS A 1 112 ? 16.683 -20.759 -11.113 1.00 52.66 112 LYS A CA 1
ATOM 902 C C . LYS A 1 112 ? 15.694 -21.488 -12.035 1.00 52.66 112 LYS A C 1
ATOM 904 O O . LYS A 1 112 ? 15.919 -22.652 -12.353 1.00 52.66 112 LYS A O 1
ATOM 909 N N . HIS A 1 113 ? 14.600 -20.850 -12.442 1.00 51.12 113 HIS A N 1
ATOM 910 C CA . HIS A 1 113 ? 13.560 -21.482 -13.260 1.00 51.12 113 HIS A CA 1
ATOM 911 C C . HIS A 1 113 ? 13.479 -20.836 -14.645 1.00 51.12 113 HIS A C 1
ATOM 913 O O . HIS A 1 113 ? 13.747 -19.646 -14.772 1.00 51.12 113 HIS A O 1
ATOM 919 N N . GLU A 1 114 ? 13.103 -21.607 -15.672 1.00 42.53 114 GLU A N 1
ATOM 920 C CA . GLU A 1 114 ? 12.698 -21.055 -16.970 1.00 42.53 114 GLU A CA 1
ATOM 921 C C . GLU A 1 114 ? 11.432 -20.221 -16.738 1.00 42.53 114 GLU A C 1
ATOM 923 O O . GLU A 1 114 ? 10.338 -20.750 -16.531 1.00 42.53 114 GLU A O 1
ATOM 928 N N . TYR A 1 115 ? 11.601 -18.903 -16.628 1.00 48.56 115 TYR A N 1
ATOM 929 C CA . TYR A 1 115 ? 10.501 -18.003 -16.314 1.00 48.56 115 TYR A CA 1
ATOM 930 C C . TYR A 1 115 ? 9.556 -17.945 -17.512 1.00 48.56 115 TYR A C 1
ATOM 932 O O . TYR A 1 115 ? 9.886 -17.398 -18.559 1.00 48.56 115 TYR A O 1
ATOM 940 N N . ARG A 1 116 ? 8.339 -18.465 -17.335 1.00 46.66 116 ARG A N 1
ATOM 941 C CA . ARG A 1 116 ? 7.201 -17.996 -18.120 1.00 46.66 116 ARG A CA 1
ATOM 942 C C . ARG A 1 116 ? 6.998 -16.521 -17.780 1.00 46.66 116 ARG A C 1
ATOM 944 O O . ARG A 1 116 ? 6.838 -16.185 -16.607 1.00 46.66 116 ARG A O 1
ATOM 951 N N . GLU A 1 117 ? 6.995 -15.653 -18.783 1.00 58.28 117 GLU A N 1
ATOM 952 C CA . GLU A 1 117 ? 6.571 -14.267 -18.595 1.00 58.28 117 GLU A CA 1
ATOM 953 C C . GLU A 1 117 ? 5.116 -14.251 -18.098 1.00 58.28 117 GLU A C 1
ATOM 955 O O . GLU A 1 117 ? 4.239 -14.890 -18.684 1.00 58.28 117 GLU A O 1
ATOM 960 N N . PHE A 1 118 ? 4.868 -13.550 -16.993 1.00 65.56 118 PHE A N 1
ATOM 961 C CA . PHE A 1 118 ? 3.528 -13.292 -16.468 1.00 65.56 118 PHE A CA 1
ATOM 962 C C . PHE A 1 118 ? 3.352 -11.782 -16.353 1.00 65.56 118 PHE A C 1
ATOM 964 O O . PHE A 1 118 ? 4.273 -11.065 -15.956 1.00 65.56 118 PHE A O 1
ATOM 971 N N . SER A 1 119 ? 2.186 -11.281 -16.755 1.00 80.50 119 SER A N 1
ATOM 972 C CA . SER A 1 119 ? 1.938 -9.843 -16.787 1.00 80.50 119 SER A CA 1
ATOM 973 C C . SER A 1 119 ? 1.468 -9.327 -15.429 1.00 80.50 119 SER A C 1
ATOM 975 O O . SER A 1 119 ? 0.898 -10.051 -14.609 1.00 80.50 119 SER A O 1
ATOM 977 N N . THR A 1 120 ? 1.642 -8.029 -15.203 1.00 86.12 120 THR A N 1
ATOM 978 C CA . THR A 1 120 ? 1.035 -7.328 -14.064 1.00 86.12 120 THR A CA 1
ATOM 979 C C . THR A 1 120 ? -0.494 -7.461 -14.060 1.00 86.12 120 THR A C 1
ATOM 981 O O . THR A 1 120 ? -1.103 -7.550 -12.995 1.00 86.12 120 THR A O 1
ATOM 984 N N . ASP A 1 121 ? -1.120 -7.574 -15.235 1.00 90.62 121 ASP A N 1
ATOM 985 C CA . ASP A 1 121 ? -2.551 -7.869 -15.369 1.00 90.62 121 ASP A CA 1
ATOM 986 C C . ASP A 1 121 ? -2.924 -9.255 -14.848 1.00 90.62 121 ASP A C 1
ATOM 988 O O . ASP A 1 121 ? -3.948 -9.406 -14.180 1.00 90.62 121 ASP A O 1
ATOM 992 N N . GLU A 1 122 ? -2.096 -10.267 -15.109 1.00 91.94 122 GLU A N 1
ATOM 993 C CA . GLU A 1 122 ? -2.331 -11.614 -14.596 1.00 91.94 122 GLU A CA 1
ATOM 994 C C . GLU A 1 122 ? -2.304 -11.634 -13.067 1.00 91.94 122 GLU A C 1
ATOM 996 O O . GLU A 1 122 ? -3.213 -12.187 -12.444 1.00 91.94 122 GLU A O 1
ATOM 1001 N N . VAL A 1 123 ? -1.312 -10.979 -12.459 1.00 94.06 123 VAL A N 1
ATOM 1002 C CA . VAL A 1 123 ? -1.224 -10.858 -10.998 1.00 94.06 123 VAL A CA 1
ATOM 1003 C C . VAL A 1 123 ? -2.440 -10.137 -10.449 1.00 94.06 123 VAL A C 1
ATOM 1005 O O . VAL A 1 123 ? -3.073 -10.636 -9.520 1.00 94.06 123 VAL A O 1
ATOM 1008 N N . TRP A 1 124 ? -2.810 -9.000 -11.039 1.00 96.38 124 TRP A N 1
ATOM 1009 C CA . TRP A 1 124 ? -3.966 -8.237 -10.587 1.00 96.38 124 TRP A CA 1
ATOM 1010 C C . TRP A 1 124 ? -5.256 -9.060 -10.652 1.00 96.38 124 TRP A C 1
ATOM 1012 O O . TRP A 1 124 ? -5.996 -9.114 -9.672 1.00 96.38 124 TRP A O 1
ATOM 1022 N N . ARG A 1 125 ? -5.472 -9.808 -11.740 1.00 96.94 125 ARG A N 1
ATOM 1023 C CA . ARG A 1 125 ? -6.615 -10.721 -11.880 1.00 96.94 125 ARG A CA 1
ATOM 1024 C C . ARG A 1 125 ? -6.645 -11.782 -10.775 1.00 96.94 125 ARG A C 1
ATOM 1026 O O . ARG A 1 125 ? -7.715 -12.108 -10.266 1.00 96.94 125 ARG A O 1
ATOM 1033 N N . ARG A 1 126 ? -5.489 -12.324 -10.375 1.00 98.00 126 ARG A N 1
ATOM 1034 C CA . ARG A 1 126 ? -5.399 -13.268 -9.244 1.00 98.00 126 ARG A CA 1
ATOM 1035 C C . ARG A 1 126 ? -5.708 -12.601 -7.901 1.00 98.00 126 ARG A C 1
ATOM 1037 O O . ARG A 1 126 ? -6.316 -13.229 -7.034 1.00 98.00 126 ARG A O 1
ATOM 1044 N N . ILE A 1 127 ? -5.335 -11.334 -7.724 1.00 98.31 127 ILE A N 1
ATOM 1045 C CA . ILE A 1 127 ? -5.703 -10.561 -6.530 1.00 98.31 127 ILE A CA 1
ATOM 1046 C C . ILE A 1 127 ? -7.224 -10.370 -6.476 1.00 98.31 127 ILE A C 1
ATOM 1048 O O . ILE A 1 127 ? -7.826 -10.636 -5.437 1.00 98.31 127 ILE A O 1
ATOM 1052 N N . GLU A 1 128 ? -7.854 -9.978 -7.585 1.00 98.38 128 GLU A N 1
ATOM 1053 C CA . GLU A 1 128 ? -9.315 -9.832 -7.694 1.00 98.38 128 GLU A CA 1
ATOM 1054 C C . GLU A 1 128 ? -10.049 -11.152 -7.423 1.00 98.38 128 GLU A C 1
ATOM 1056 O O . GLU A 1 128 ? -11.028 -11.184 -6.674 1.00 98.38 128 GLU A O 1
ATOM 1061 N N . GLU A 1 129 ? -9.533 -12.263 -7.956 1.00 98.50 129 GLU A N 1
ATOM 1062 C CA . GLU A 1 129 ? -10.036 -13.614 -7.688 1.00 98.50 129 GLU A CA 1
ATOM 1063 C C . GLU A 1 129 ? -9.989 -13.953 -6.186 1.00 98.50 129 GLU A C 1
ATOM 1065 O O . GLU A 1 129 ? -10.947 -14.493 -5.631 1.00 98.50 129 GLU A O 1
ATOM 1070 N N . GLY A 1 130 ? -8.893 -13.612 -5.501 1.00 97.88 130 GLY A N 1
ATOM 1071 C CA . GLY A 1 130 ? -8.762 -13.795 -4.053 1.00 97.88 130 GLY A CA 1
ATOM 1072 C C . GLY A 1 130 ? -9.653 -12.864 -3.235 1.00 97.88 130 GLY A C 1
ATOM 1073 O O . GLY A 1 130 ? -10.194 -13.268 -2.203 1.00 97.88 130 GLY A O 1
ATOM 1074 N N . ALA A 1 131 ? -9.821 -11.624 -3.694 1.00 97.81 131 ALA A N 1
ATOM 1075 C CA . ALA A 1 131 ? -10.692 -10.642 -3.064 1.00 97.81 131 ALA A CA 1
ATOM 1076 C C . ALA A 1 131 ? -12.185 -10.967 -3.255 1.00 97.81 131 ALA A C 1
ATOM 1078 O O . ALA A 1 131 ? -13.024 -10.551 -2.452 1.00 97.81 131 ALA A O 1
ATOM 1079 N N . GLY A 1 132 ? -12.519 -11.723 -4.305 1.00 97.19 132 GLY A N 1
ATOM 1080 C CA . GLY A 1 132 ? -13.892 -12.048 -4.683 1.00 97.19 132 GLY A CA 1
ATOM 1081 C C . GLY A 1 132 ? -14.655 -10.861 -5.279 1.00 97.19 132 GLY A C 1
ATOM 1082 O O . GLY A 1 132 ? -15.885 -10.842 -5.229 1.00 97.19 132 GLY A O 1
ATOM 1083 N N . ALA A 1 133 ? -13.947 -9.852 -5.792 1.00 96.38 133 ALA A N 1
ATOM 1084 C CA . ALA A 1 133 ? -14.522 -8.653 -6.395 1.00 96.38 133 ALA A CA 1
ATOM 1085 C C . ALA A 1 133 ? -13.530 -7.998 -7.364 1.00 96.38 133 ALA A C 1
ATOM 1087 O O . ALA A 1 133 ? -12.318 -8.121 -7.184 1.00 96.38 133 ALA A O 1
ATOM 1088 N N . ARG A 1 134 ? -14.052 -7.239 -8.337 1.00 95.62 134 ARG A N 1
ATOM 1089 C CA . ARG A 1 134 ? -13.237 -6.303 -9.121 1.00 95.62 134 ARG A CA 1
ATOM 1090 C C . ARG A 1 134 ? -12.668 -5.231 -8.193 1.00 95.62 134 ARG A C 1
ATOM 1092 O O . ARG A 1 134 ? -13.372 -4.703 -7.327 1.00 95.62 134 ARG A O 1
ATOM 1099 N N . LEU A 1 135 ? -11.393 -4.924 -8.373 1.00 96.31 135 LEU A N 1
ATOM 1100 C CA . LEU A 1 135 ? -10.660 -3.961 -7.570 1.00 96.31 135 LEU A CA 1
ATOM 1101 C C . LEU A 1 135 ? -10.381 -2.728 -8.433 1.00 96.31 135 LEU A C 1
ATOM 1103 O O . LEU A 1 135 ? -9.499 -2.754 -9.282 1.00 96.31 135 LEU A O 1
ATOM 1107 N N . HIS A 1 136 ? -11.141 -1.655 -8.206 1.00 94.88 136 HIS A N 1
ATOM 1108 C CA . HIS A 1 136 ? -11.100 -0.416 -8.997 1.00 94.88 136 HIS A CA 1
ATOM 1109 C C . HIS A 1 136 ? -9.864 0.434 -8.664 1.00 94.88 136 HIS A C 1
ATOM 1111 O O . HIS A 1 136 ? -9.939 1.409 -7.912 1.00 94.88 136 HIS A O 1
ATOM 1117 N N . TRP A 1 137 ? -8.701 0.019 -9.162 1.00 93.75 137 TRP A N 1
ATOM 1118 C CA . TRP A 1 137 ? -7.429 0.697 -8.914 1.00 93.75 137 TRP A CA 1
ATOM 1119 C C . TRP A 1 137 ? -7.288 2.015 -9.681 1.00 93.75 137 TRP A C 1
ATOM 1121 O O . TRP A 1 137 ? -6.588 2.912 -9.213 1.00 93.75 137 TRP A O 1
ATOM 1131 N N . GLY A 1 138 ? -7.982 2.172 -10.812 1.00 92.81 138 GLY A N 1
ATOM 1132 C CA . GLY A 1 138 ? -7.966 3.393 -11.613 1.00 92.81 138 GLY A CA 1
ATOM 1133 C C . GLY A 1 138 ? -8.621 4.576 -10.901 1.00 92.81 138 GLY A C 1
ATOM 1134 O O . GLY A 1 138 ? -8.249 5.721 -11.146 1.00 92.81 138 GLY A O 1
ATOM 1135 N N . ALA A 1 139 ? -9.525 4.313 -9.950 1.00 89.31 139 ALA A N 1
ATOM 1136 C CA . ALA A 1 139 ? -10.168 5.355 -9.152 1.00 89.31 139 ALA A CA 1
ATOM 1137 C C . ALA A 1 139 ? -9.173 6.156 -8.288 1.00 89.31 139 ALA A C 1
ATOM 1139 O O . ALA A 1 139 ? -9.428 7.315 -7.982 1.00 89.31 139 ALA A O 1
ATOM 1140 N N . PHE A 1 140 ? -8.047 5.553 -7.891 1.00 85.38 140 PHE A N 1
ATOM 1141 C CA . PHE A 1 140 ? -6.973 6.206 -7.138 1.00 85.38 140 PHE A CA 1
ATOM 1142 C C . PHE A 1 140 ? -5.603 5.775 -7.677 1.00 85.38 140 PHE A C 1
ATOM 1144 O O . PHE A 1 140 ? -4.797 5.174 -6.961 1.00 85.38 140 PHE A O 1
ATOM 1151 N N . GLN A 1 141 ? -5.332 6.085 -8.948 1.00 89.81 141 GLN A N 1
ATOM 1152 C CA . GLN A 1 141 ? -4.037 5.783 -9.551 1.00 89.81 141 GLN A CA 1
ATOM 1153 C C . GLN A 1 141 ? -2.951 6.731 -9.024 1.00 89.81 141 GLN A C 1
ATOM 1155 O O . GLN A 1 141 ? -3.038 7.950 -9.165 1.00 89.81 141 GLN A O 1
ATOM 1160 N N . ILE A 1 142 ? -1.905 6.149 -8.437 1.00 87.31 142 ILE A N 1
ATOM 1161 C CA . ILE A 1 142 ? -0.733 6.869 -7.934 1.00 87.31 142 ILE A CA 1
ATOM 1162 C C . ILE A 1 142 ? 0.506 6.315 -8.633 1.00 87.31 142 ILE A C 1
ATOM 1164 O O . ILE A 1 142 ? 0.764 5.110 -8.587 1.00 87.31 142 ILE A O 1
ATOM 1168 N N . GLY A 1 143 ? 1.276 7.211 -9.248 1.00 90.12 143 GLY A N 1
ATOM 1169 C CA . GLY A 1 143 ? 2.427 6.864 -10.075 1.00 90.12 143 GLY A CA 1
ATOM 1170 C C . GLY A 1 143 ? 2.035 6.159 -11.375 1.00 90.12 143 GLY A C 1
ATOM 1171 O O . GLY A 1 143 ? 0.879 6.202 -11.800 1.00 90.12 143 GLY A O 1
ATOM 1172 N N . ASP A 1 144 ? 3.000 5.507 -12.018 1.00 92.06 144 ASP A N 1
ATOM 1173 C CA . ASP A 1 144 ? 2.782 4.853 -13.311 1.00 92.06 144 ASP A CA 1
ATOM 1174 C C . ASP A 1 144 ? 1.937 3.560 -13.183 1.00 92.06 144 ASP A C 1
ATOM 1176 O O . ASP A 1 144 ? 2.287 2.691 -12.375 1.00 92.06 144 ASP A O 1
ATOM 1180 N N . PRO A 1 145 ? 0.864 3.376 -13.982 1.00 90.38 145 PRO A N 1
ATOM 1181 C CA . PRO A 1 145 ? -0.013 2.198 -13.913 1.00 90.38 145 PRO A CA 1
ATOM 1182 C C . PRO A 1 145 ? 0.663 0.882 -14.329 1.00 90.38 145 PRO A C 1
ATOM 1184 O O . PRO A 1 145 ? 0.148 -0.199 -14.024 1.00 90.38 145 PRO A O 1
ATOM 1187 N N . ARG A 1 146 ? 1.820 0.946 -15.004 1.00 89.00 146 ARG A N 1
ATOM 1188 C CA . ARG A 1 146 ? 2.670 -0.220 -15.298 1.00 89.00 146 ARG A CA 1
ATOM 1189 C C . ARG A 1 146 ? 3.433 -0.690 -14.059 1.00 89.00 146 ARG A C 1
ATOM 1191 O O . ARG A 1 146 ? 3.790 -1.861 -13.974 1.00 89.00 146 ARG A O 1
ATOM 1198 N N . CYS A 1 147 ? 3.685 0.211 -13.108 1.00 89.06 147 CYS A N 1
ATOM 1199 C CA . CYS A 1 147 ? 4.412 -0.075 -11.871 1.00 89.06 147 CYS A CA 1
ATOM 1200 C C . CYS A 1 147 ? 3.482 -0.327 -10.692 1.00 89.06 147 CYS A C 1
ATOM 1202 O O . CYS A 1 147 ? 3.773 -1.183 -9.869 1.00 89.06 147 CYS A O 1
ATOM 1204 N N . ASN A 1 148 ? 2.411 0.448 -10.551 1.00 91.50 148 ASN A N 1
ATOM 1205 C CA . ASN A 1 148 ? 1.653 0.498 -9.311 1.00 91.50 148 ASN A CA 1
ATOM 1206 C C . ASN A 1 148 ? 0.150 0.451 -9.561 1.00 91.50 148 ASN A C 1
ATOM 1208 O O . ASN A 1 148 ? -0.368 1.225 -10.363 1.00 91.50 148 ASN A O 1
ATOM 1212 N N . ARG A 1 149 ? -0.544 -0.410 -8.816 1.00 94.25 149 ARG A N 1
ATOM 1213 C CA . ARG A 1 149 ? -2.007 -0.443 -8.731 1.00 94.25 149 ARG A CA 1
ATOM 1214 C C . ARG A 1 149 ? -2.418 -0.530 -7.277 1.00 94.25 149 ARG A C 1
ATOM 1216 O O . ARG A 1 149 ? -1.917 -1.388 -6.551 1.00 94.25 149 ARG A O 1
ATOM 1223 N N . THR A 1 150 ? -3.361 0.312 -6.872 1.00 95.25 150 THR A N 1
ATOM 1224 C CA . THR A 1 150 ? -3.863 0.331 -5.498 1.00 95.25 150 THR A CA 1
ATOM 1225 C C . THR A 1 150 ? -5.377 0.424 -5.486 1.00 95.25 150 THR A C 1
ATOM 1227 O O . THR A 1 150 ? -5.946 1.358 -6.034 1.00 95.25 150 THR A O 1
ATOM 1230 N N . ALA A 1 151 ? -6.034 -0.505 -4.797 1.00 96.00 151 ALA A N 1
ATOM 1231 C CA . ALA A 1 151 ? -7.472 -0.481 -4.580 1.00 96.00 151 ALA A CA 1
ATOM 1232 C C . ALA A 1 151 ? -7.799 -0.307 -3.095 1.00 96.00 151 ALA A C 1
ATOM 1234 O O . ALA A 1 151 ? -7.303 -1.035 -2.227 1.00 96.00 151 ALA A O 1
ATOM 1235 N N . TYR A 1 152 ? -8.675 0.656 -2.812 1.00 95.88 152 TYR A N 1
ATOM 1236 C CA . TYR A 1 152 ? -9.147 0.978 -1.470 1.00 95.88 152 TYR A CA 1
ATOM 1237 C C . TYR A 1 152 ? -10.587 0.518 -1.288 1.00 95.88 152 TYR A C 1
ATOM 1239 O O . TYR A 1 152 ? -11.448 0.773 -2.129 1.00 95.88 152 TYR A O 1
ATOM 1247 N N . GLY A 1 153 ? -10.874 -0.102 -0.149 1.00 95.88 153 GLY A N 1
ATOM 1248 C CA . GLY A 1 153 ? -12.219 -0.564 0.156 1.00 95.88 153 GLY A CA 1
ATOM 1249 C C . GLY A 1 153 ? -12.315 -1.206 1.527 1.00 95.88 153 GLY A C 1
ATOM 1250 O O . GLY A 1 153 ? -11.431 -1.063 2.377 1.00 95.88 153 GLY A O 1
ATOM 1251 N N . ALA A 1 154 ? -13.416 -1.908 1.757 1.00 96.06 154 ALA A N 1
ATOM 1252 C CA . ALA A 1 154 ? -13.625 -2.653 2.986 1.00 96.06 154 ALA A CA 1
ATOM 1253 C C . ALA A 1 154 ? -14.433 -3.923 2.748 1.00 96.06 154 ALA A C 1
ATOM 1255 O O . ALA A 1 154 ? -15.313 -3.964 1.893 1.00 96.06 154 ALA A O 1
ATOM 1256 N N . TYR A 1 155 ? -14.191 -4.930 3.576 1.00 95.25 155 TYR A N 1
ATOM 1257 C CA . TYR A 1 155 ? -15.061 -6.095 3.664 1.00 95.25 155 TYR A CA 1
ATOM 1258 C C . TYR A 1 155 ? -16.273 -5.801 4.550 1.00 95.25 155 TYR A C 1
ATOM 1260 O O . TYR A 1 155 ? -16.105 -5.416 5.706 1.00 95.25 155 TYR A O 1
ATOM 1268 N N . ALA A 1 156 ? -17.483 -6.006 4.026 1.00 92.31 156 ALA A N 1
ATOM 1269 C CA . ALA A 1 156 ? -18.747 -6.006 4.765 1.00 92.31 156 ALA A CA 1
ATOM 1270 C C . ALA A 1 156 ? -19.292 -7.447 4.864 1.00 92.31 156 ALA A C 1
ATOM 1272 O O . ALA A 1 156 ? -20.160 -7.873 4.091 1.00 92.31 156 ALA A O 1
ATOM 1273 N N . GLY A 1 157 ? -18.770 -8.214 5.828 1.00 89.25 157 GLY A N 1
ATOM 1274 C CA . GLY A 1 157 ? -18.808 -9.682 5.781 1.00 89.25 157 GLY A CA 1
ATOM 1275 C C . GLY A 1 157 ? -17.848 -10.176 4.695 1.00 89.25 157 GLY A C 1
ATOM 1276 O O . GLY A 1 157 ? -16.782 -9.596 4.527 1.00 89.25 157 GLY A O 1
ATOM 1277 N N . ASP A 1 158 ? -18.247 -11.159 3.890 1.00 90.00 158 ASP A N 1
ATOM 1278 C CA . ASP A 1 158 ? -17.391 -11.691 2.812 1.00 90.00 158 ASP A CA 1
ATOM 1279 C C . ASP A 1 158 ? -17.327 -10.825 1.548 1.00 90.00 158 ASP A C 1
ATOM 1281 O O . ASP A 1 158 ? -16.544 -11.103 0.643 1.00 90.00 158 ASP A O 1
ATOM 1285 N N . ARG A 1 159 ? -18.149 -9.774 1.464 1.00 92.50 159 ARG A N 1
ATOM 1286 C CA . ARG A 1 159 ? -18.211 -8.894 0.295 1.00 92.50 159 ARG A CA 1
ATOM 1287 C C . ARG A 1 159 ? -17.204 -7.761 0.424 1.00 92.50 159 ARG A C 1
ATOM 1289 O O . ARG A 1 159 ? -17.348 -6.927 1.319 1.00 92.50 159 ARG A O 1
ATOM 1296 N N . TYR A 1 160 ? -16.265 -7.680 -0.512 1.00 96.06 160 TYR A N 1
ATOM 1297 C CA . TYR A 1 160 ? -15.448 -6.485 -0.690 1.00 96.06 160 TYR A CA 1
ATOM 1298 C C . TYR A 1 160 ? -16.275 -5.366 -1.336 1.00 96.06 160 TYR A C 1
ATOM 1300 O O . TYR A 1 160 ? -16.967 -5.579 -2.331 1.00 96.06 160 TYR A O 1
ATOM 1308 N N . VAL A 1 161 ? -16.225 -4.175 -0.744 1.00 95.50 161 VAL A N 1
ATOM 1309 C CA . VAL A 1 161 ? -16.915 -2.972 -1.210 1.00 95.50 161 VAL A CA 1
ATOM 1310 C C . VAL A 1 161 ? -15.861 -1.913 -1.531 1.00 95.50 161 VAL A C 1
ATOM 1312 O O . VAL A 1 161 ? -15.170 -1.467 -0.605 1.00 95.50 161 VAL A O 1
ATOM 1315 N N . PRO A 1 162 ? -15.723 -1.497 -2.804 1.00 95.12 162 PRO A N 1
ATOM 1316 C CA . PRO A 1 162 ? -14.755 -0.480 -3.182 1.00 95.12 162 PRO A CA 1
ATOM 1317 C C . PRO A 1 162 ? -15.153 0.882 -2.605 1.00 95.12 162 PRO A C 1
ATOM 1319 O O . PRO A 1 162 ? -16.340 1.219 -2.503 1.00 95.12 162 PRO A O 1
ATOM 1322 N N . LEU A 1 163 ? -14.147 1.667 -2.218 1.00 94.00 163 LEU A N 1
ATOM 1323 C CA . LEU A 1 163 ? -14.335 3.027 -1.720 1.00 94.00 163 LEU A CA 1
ATOM 1324 C C . LEU A 1 163 ? -14.881 3.942 -2.820 1.00 94.00 163 LEU A C 1
ATOM 1326 O O . LEU A 1 163 ? -15.822 4.693 -2.567 1.00 94.00 163 LEU A O 1
ATOM 1330 N N . LEU A 1 164 ? -14.301 3.838 -4.016 1.00 93.38 164 LEU A N 1
ATOM 1331 C CA . LEU A 1 164 ? -14.737 4.483 -5.248 1.00 93.38 164 LEU A CA 1
ATOM 1332 C C . LEU A 1 164 ? -14.728 3.454 -6.381 1.00 93.38 164 LEU A C 1
ATOM 1334 O O . LEU A 1 164 ? -13.924 2.525 -6.377 1.00 93.38 164 LEU A O 1
ATOM 1338 N N . ASP A 1 165 ? -15.638 3.632 -7.322 1.00 92.56 165 ASP A N 1
ATOM 1339 C CA . ASP A 1 165 ? -15.806 2.834 -8.531 1.00 92.56 165 ASP A CA 1
ATOM 1340 C C . ASP A 1 165 ? -15.374 3.674 -9.734 1.00 92.56 165 ASP A C 1
ATOM 1342 O O . ASP A 1 165 ? -15.929 4.746 -9.971 1.00 92.56 165 ASP A O 1
ATOM 1346 N N . GLU A 1 166 ? -14.354 3.206 -10.450 1.00 91.12 166 GLU A N 1
ATOM 1347 C CA . GLU A 1 166 ? -13.747 3.934 -11.573 1.00 91.12 166 GLU A CA 1
ATOM 1348 C C . GLU A 1 166 ? -14.679 4.072 -12.785 1.00 91.12 166 GLU A C 1
ATOM 1350 O O . GLU A 1 166 ? -14.500 4.990 -13.581 1.00 91.12 166 GLU A O 1
ATOM 1355 N N . ASP A 1 167 ? -15.696 3.210 -12.896 1.00 91.94 167 ASP A N 1
ATOM 1356 C CA . ASP A 1 167 ? -16.649 3.227 -14.007 1.00 91.94 167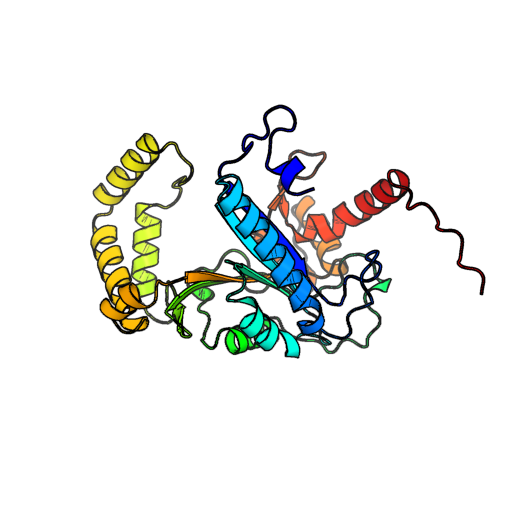 ASP A CA 1
ATOM 1357 C C . ASP A 1 167 ? -17.866 4.136 -13.710 1.00 91.94 167 ASP A C 1
ATOM 1359 O O . ASP A 1 167 ? -18.738 4.316 -14.563 1.00 91.94 167 ASP A O 1
ATOM 1363 N N . ASP A 1 168 ? -17.964 4.718 -12.503 1.00 91.69 168 ASP A N 1
ATOM 1364 C CA . ASP A 1 168 ? -19.087 5.572 -12.101 1.00 91.69 168 ASP A CA 1
ATOM 1365 C C . ASP A 1 168 ? -18.690 7.049 -11.991 1.00 91.69 168 ASP A C 1
ATOM 1367 O O . ASP A 1 168 ? -18.024 7.482 -11.049 1.00 91.69 168 ASP A O 1
ATOM 1371 N N . GLU A 1 169 ? -19.218 7.875 -12.894 1.00 91.50 169 GLU A N 1
ATOM 1372 C CA . GLU A 1 169 ? -18.971 9.321 -12.911 1.00 91.50 169 GLU A CA 1
ATOM 1373 C C . GLU A 1 169 ? -19.308 10.039 -11.592 1.00 91.50 169 GLU A C 1
ATOM 1375 O O . GLU A 1 169 ? -18.787 11.118 -11.310 1.00 91.50 169 GLU A O 1
ATOM 1380 N N . ARG A 1 170 ? -20.221 9.500 -10.773 1.00 91.06 170 ARG A N 1
ATOM 1381 C CA . ARG A 1 170 ? -20.541 10.093 -9.465 1.00 91.06 170 ARG A CA 1
ATOM 1382 C C . ARG A 1 170 ? -19.395 9.904 -8.486 1.00 91.06 170 ARG A C 1
ATOM 1384 O O . ARG A 1 170 ? -19.156 10.803 -7.688 1.00 91.06 170 ARG A O 1
ATOM 1391 N N . ASP A 1 171 ? -18.710 8.769 -8.544 1.00 92.62 171 ASP A N 1
ATOM 1392 C CA . ASP A 1 171 ? -17.547 8.497 -7.706 1.00 92.62 171 ASP A CA 1
ATOM 1393 C C . ASP A 1 171 ? -16.339 9.319 -8.190 1.00 92.62 171 ASP A C 1
ATOM 1395 O O . ASP A 1 171 ? -15.614 9.861 -7.357 1.00 92.62 171 ASP A O 1
ATOM 1399 N N . ALA A 1 172 ? -16.198 9.537 -9.505 1.00 91.62 172 ALA A N 1
ATOM 1400 C CA . ALA A 1 172 ? -15.223 10.484 -10.058 1.00 91.62 172 ALA A CA 1
ATOM 1401 C C . ALA A 1 172 ? -15.464 11.923 -9.556 1.00 91.62 172 ALA A C 1
ATOM 1403 O O . ALA A 1 172 ? -14.560 12.548 -9.005 1.00 91.62 172 ALA A O 1
ATOM 1404 N N . ARG A 1 173 ? -16.712 12.417 -9.610 1.00 93.25 173 ARG A N 1
ATOM 1405 C CA . ARG A 1 173 ? -17.073 13.743 -9.066 1.00 93.25 173 ARG A CA 1
ATOM 1406 C C . ARG A 1 173 ? -16.782 13.876 -7.568 1.00 93.25 173 ARG A C 1
ATOM 1408 O O . ARG A 1 173 ? -16.391 14.945 -7.108 1.00 93.25 173 ARG A O 1
ATOM 1415 N N . VAL A 1 174 ? -16.967 12.800 -6.799 1.00 94.19 174 VAL A N 1
ATOM 1416 C CA . VAL A 1 174 ? -16.626 12.778 -5.367 1.00 94.19 174 VAL A CA 1
ATOM 1417 C C . VAL A 1 174 ? -15.129 12.983 -5.156 1.00 94.19 174 VAL A C 1
ATOM 1419 O O . VAL A 1 174 ? -14.749 13.704 -4.230 1.00 94.19 174 VAL A O 1
ATOM 1422 N N . LEU A 1 175 ? -14.290 12.354 -5.981 1.00 92.56 175 LEU A N 1
ATOM 1423 C CA . LEU A 1 175 ? -12.846 12.536 -5.920 1.00 92.56 175 LEU A CA 1
ATOM 1424 C C . LEU A 1 175 ? -12.444 13.965 -6.296 1.00 92.56 175 LEU A C 1
ATOM 1426 O O . LEU A 1 175 ? -11.682 14.580 -5.553 1.00 92.56 175 LEU A O 1
ATOM 1430 N N . ASP A 1 176 ? -13.002 14.510 -7.377 1.00 93.94 176 ASP A N 1
ATOM 1431 C CA . ASP A 1 176 ? -12.728 15.883 -7.818 1.00 93.94 176 ASP A CA 1
ATOM 1432 C C . ASP A 1 176 ? -13.076 16.905 -6.731 1.00 93.94 176 ASP A C 1
ATOM 1434 O O . ASP A 1 176 ? -12.257 17.756 -6.378 1.00 93.94 176 ASP A O 1
ATOM 1438 N N . ASP A 1 177 ? -14.265 16.789 -6.132 1.00 96.00 177 ASP A N 1
ATOM 1439 C CA . ASP A 1 177 ? -14.686 17.666 -5.039 1.00 96.00 177 ASP A CA 1
ATOM 1440 C C . ASP A 1 177 ? -13.799 17.499 -3.794 1.00 96.00 177 ASP A C 1
ATOM 1442 O O . ASP A 1 177 ? -13.516 18.477 -3.095 1.00 96.00 177 ASP A O 1
ATOM 1446 N N . PHE A 1 178 ? -13.342 16.274 -3.506 1.00 94.50 178 PHE A N 1
ATOM 1447 C CA . PHE A 1 178 ? -12.420 16.007 -2.402 1.00 94.50 178 PHE A CA 1
ATOM 1448 C C . PHE A 1 178 ? -11.057 16.666 -2.642 1.00 94.50 178 PHE A C 1
ATOM 1450 O O . PHE A 1 178 ? -10.551 17.355 -1.756 1.00 94.50 178 PHE A O 1
ATOM 1457 N N . VAL A 1 179 ? -10.472 16.498 -3.829 1.00 94.19 179 VAL A N 1
ATOM 1458 C CA . VAL A 1 179 ? -9.181 17.101 -4.188 1.00 94.19 179 VAL A CA 1
ATOM 1459 C C . VAL A 1 179 ? -9.292 18.624 -4.249 1.00 94.19 179 VAL A C 1
ATOM 1461 O O . VAL A 1 179 ? -8.397 19.311 -3.769 1.00 94.19 179 VAL A O 1
ATOM 1464 N N . ALA A 1 180 ? -10.401 19.178 -4.738 1.00 95.62 180 ALA A N 1
ATOM 1465 C CA . ALA A 1 180 ? -10.625 20.622 -4.713 1.00 95.62 180 ALA A CA 1
ATOM 1466 C C . ALA A 1 180 ? -10.685 21.172 -3.277 1.00 95.62 180 ALA A C 1
ATOM 1468 O O . ALA A 1 180 ? -10.099 22.213 -2.987 1.00 95.62 180 ALA A O 1
ATOM 1469 N N . ALA A 1 181 ? -11.362 20.469 -2.363 1.00 96.31 181 ALA A N 1
ATOM 1470 C CA . ALA A 1 181 ? -11.519 20.907 -0.976 1.00 96.31 181 ALA A CA 1
ATOM 1471 C C . ALA A 1 181 ? -10.270 20.688 -0.106 1.00 96.31 181 ALA A C 1
ATOM 1473 O O . ALA A 1 181 ? -10.016 21.469 0.817 1.00 96.31 181 ALA A O 1
ATOM 1474 N N . PHE A 1 182 ? -9.523 19.612 -0.365 1.00 96.00 182 PHE A N 1
ATOM 1475 C CA . PHE A 1 182 ? -8.486 19.098 0.532 1.00 96.00 182 PHE A CA 1
ATOM 1476 C C . PHE A 1 182 ? -7.138 18.829 -0.152 1.00 96.00 182 PHE A C 1
ATOM 1478 O O . PHE A 1 182 ? -6.223 18.306 0.483 1.00 96.00 182 PHE A O 1
ATOM 1485 N N . GLY A 1 183 ? -6.975 19.192 -1.423 1.00 93.19 183 GLY A N 1
ATOM 1486 C CA . GLY A 1 183 ? -5.705 19.098 -2.138 1.00 93.19 183 GLY A CA 1
ATOM 1487 C C . GLY A 1 183 ? -4.602 19.873 -1.414 1.00 93.19 183 GLY A C 1
ATOM 1488 O O . GLY A 1 183 ? -4.787 21.026 -1.024 1.00 93.19 183 GLY A O 1
ATOM 1489 N N . GLY A 1 184 ? -3.463 19.217 -1.177 1.00 88.00 184 GLY A N 1
ATOM 1490 C CA . GLY A 1 184 ? -2.349 19.784 -0.406 1.00 88.00 184 GLY A CA 1
ATOM 1491 C C . GLY A 1 184 ? -2.579 19.844 1.112 1.00 88.00 184 GLY A C 1
ATOM 1492 O O . GLY A 1 184 ? -1.779 20.447 1.829 1.00 88.00 184 GLY A O 1
ATOM 1493 N N . MET A 1 185 ? -3.657 19.242 1.628 1.00 92.81 185 MET A N 1
ATOM 1494 C CA . MET A 1 185 ? -3.895 19.161 3.066 1.00 92.81 185 MET A CA 1
ATOM 1495 C C . MET A 1 185 ? -2.968 18.141 3.725 1.00 92.81 185 MET A C 1
ATOM 1497 O O . MET A 1 185 ? -2.961 16.962 3.384 1.00 92.81 185 MET A O 1
ATOM 1501 N N . ASP A 1 186 ? -2.252 18.594 4.748 1.00 91.31 186 ASP A N 1
ATOM 1502 C CA . ASP A 1 186 ? -1.578 17.711 5.691 1.00 91.31 186 ASP A CA 1
ATOM 1503 C C . ASP A 1 186 ? -2.568 17.241 6.770 1.00 91.31 186 ASP A C 1
ATOM 1505 O O . ASP A 1 186 ? -2.935 18.000 7.675 1.00 91.31 186 ASP A O 1
ATOM 1509 N N . PHE A 1 187 ? -3.001 15.984 6.657 1.00 90.94 187 PHE A N 1
ATOM 1510 C CA . PHE A 1 187 ? -3.890 15.325 7.618 1.00 90.94 187 PHE A CA 1
ATOM 1511 C C . PHE A 1 187 ? -3.177 14.863 8.901 1.00 90.94 187 PHE A C 1
ATOM 1513 O O . PHE A 1 187 ? -3.852 14.433 9.835 1.00 90.94 187 PHE A O 1
ATOM 1520 N N . ALA A 1 188 ? -1.846 14.974 8.981 1.00 88.19 188 ALA A N 1
ATOM 1521 C CA . ALA A 1 188 ? -1.070 14.711 10.193 1.00 88.19 188 ALA A CA 1
ATOM 1522 C C . ALA A 1 188 ? -0.871 15.967 11.067 1.00 88.19 188 ALA A C 1
ATOM 1524 O O . ALA A 1 188 ? -0.303 15.879 12.158 1.00 88.19 188 ALA A O 1
ATOM 1525 N N . ALA A 1 189 ? -1.363 17.130 10.625 1.00 91.12 189 ALA A N 1
ATOM 1526 C CA . ALA A 1 189 ? -1.287 18.371 11.386 1.00 91.12 189 ALA A CA 1
ATOM 1527 C C . ALA A 1 189 ? -1.981 18.256 12.765 1.00 91.12 189 ALA A C 1
ATOM 1529 O O . ALA A 1 189 ? -2.948 17.502 12.916 1.00 91.12 189 ALA A O 1
ATOM 1530 N N . PRO A 1 190 ? -1.560 19.051 13.774 1.00 94.00 190 PRO A N 1
ATOM 1531 C CA . PRO A 1 190 ? -2.199 19.066 15.090 1.00 94.00 190 PRO A CA 1
ATOM 1532 C C . PRO A 1 190 ? -3.732 19.215 15.005 1.00 94.00 190 PRO A C 1
ATOM 1534 O O . PRO A 1 190 ? -4.203 20.025 14.202 1.00 94.00 190 PRO A O 1
ATOM 1537 N N . PRO A 1 191 ? -4.532 18.521 15.845 1.00 94.44 191 PRO A N 1
ATOM 1538 C CA . PRO A 1 191 ? -5.982 18.388 15.644 1.00 94.44 191 PRO A CA 1
ATOM 1539 C C . PRO A 1 191 ? -6.749 19.703 15.481 1.00 94.44 191 PRO A C 1
ATOM 1541 O O . PRO A 1 191 ? -7.648 19.793 14.652 1.00 94.44 191 PRO A O 1
ATOM 1544 N N . VAL A 1 192 ? -6.378 20.743 16.232 1.00 96.00 192 VAL A N 1
ATOM 1545 C CA . VAL A 1 192 ? -7.015 22.068 16.137 1.00 96.00 192 VAL A CA 1
ATOM 1546 C C . VAL A 1 192 ? -6.706 22.739 14.795 1.00 96.00 192 VAL A C 1
ATOM 1548 O O . VAL A 1 192 ? -7.590 23.326 14.172 1.00 96.00 192 VAL A O 1
ATOM 1551 N N . ILE A 1 193 ? -5.465 22.612 14.315 1.00 95.69 193 ILE A N 1
ATOM 1552 C CA . ILE A 1 193 ? -5.040 23.138 13.013 1.00 95.69 193 ILE A CA 1
ATOM 1553 C C . ILE A 1 193 ? -5.740 22.368 11.896 1.00 95.69 193 ILE A C 1
ATOM 1555 O O . ILE A 1 193 ? -6.268 22.984 10.968 1.00 95.69 193 ILE A O 1
ATOM 1559 N N . LEU A 1 194 ? -5.786 21.038 11.999 1.00 96.31 194 LEU A N 1
ATOM 1560 C CA . LEU A 1 194 ? -6.492 20.193 11.046 1.00 96.31 194 LEU A CA 1
ATOM 1561 C C . LEU A 1 194 ? -7.982 20.548 10.994 1.00 96.31 194 LEU A C 1
ATOM 1563 O O . LEU A 1 194 ? -8.503 20.785 9.911 1.00 96.31 194 LEU A O 1
ATOM 1567 N N . ALA A 1 195 ? -8.650 20.679 12.143 1.00 96.69 195 ALA A N 1
ATOM 1568 C CA . ALA A 1 195 ? -10.058 21.063 12.211 1.00 96.69 195 ALA A CA 1
ATOM 1569 C C . ALA A 1 195 ? -10.312 22.422 11.541 1.00 96.69 195 ALA A C 1
ATOM 1571 O O . ALA A 1 195 ? -11.204 22.539 10.702 1.00 96.69 195 ALA A O 1
ATOM 1572 N N . ALA A 1 196 ? -9.488 23.434 11.835 1.00 96.25 196 ALA A N 1
ATOM 1573 C CA . ALA A 1 196 ? -9.596 24.745 11.200 1.00 96.25 196 ALA A CA 1
ATOM 1574 C C . ALA A 1 196 ? -9.389 24.676 9.675 1.00 96.25 196 ALA A C 1
ATOM 1576 O O . ALA A 1 196 ? -10.105 25.338 8.920 1.00 96.25 196 ALA A O 1
ATOM 1577 N N . ARG A 1 197 ? -8.433 23.863 9.204 1.00 96.06 197 ARG A N 1
ATOM 1578 C CA . ARG A 1 197 ? -8.176 23.643 7.772 1.00 96.06 197 ARG A CA 1
ATOM 1579 C C . ARG A 1 197 ? -9.322 22.898 7.089 1.00 96.06 197 ARG A C 1
ATOM 1581 O O . ARG A 1 197 ? -9.718 23.310 6.004 1.00 96.06 197 ARG A O 1
ATOM 1588 N N . VAL A 1 198 ? -9.890 21.875 7.727 1.00 96.50 198 VAL A N 1
ATOM 1589 C CA . VAL A 1 198 ? -11.052 21.127 7.223 1.00 96.50 198 VAL A CA 1
ATOM 1590 C C . VAL A 1 198 ? -12.269 22.038 7.107 1.00 96.50 198 VAL A C 1
ATOM 1592 O O . VAL A 1 198 ? -12.874 22.104 6.041 1.00 96.50 198 VAL A O 1
ATOM 1595 N N . VAL A 1 199 ? -12.594 22.796 8.161 1.00 96.75 199 VAL A N 1
ATOM 1596 C CA . VAL A 1 199 ? -13.709 23.758 8.139 1.00 96.75 199 VAL A CA 1
ATOM 1597 C C . VAL A 1 199 ? -13.509 24.785 7.027 1.00 96.75 199 VAL A C 1
ATOM 1599 O O . VAL A 1 199 ? -14.432 25.054 6.263 1.00 96.75 199 VAL A O 1
ATOM 1602 N N . ARG A 1 200 ? -12.293 25.322 6.881 1.00 96.19 200 ARG A N 1
ATOM 1603 C CA . ARG A 1 200 ? -11.958 26.272 5.814 1.00 96.19 200 ARG A CA 1
ATOM 1604 C C . ARG A 1 200 ? -12.081 25.657 4.416 1.00 96.19 200 ARG A C 1
ATOM 1606 O O . ARG A 1 200 ? -12.585 26.330 3.521 1.00 96.19 200 ARG A O 1
ATOM 1613 N N . GLY A 1 201 ? -11.623 24.419 4.229 1.00 96.19 201 GLY A N 1
ATOM 1614 C CA . GLY A 1 201 ? -11.749 23.682 2.970 1.00 96.19 201 GLY A CA 1
ATOM 1615 C C . GLY A 1 201 ? -13.215 23.485 2.590 1.00 96.19 201 GLY A C 1
ATOM 1616 O O . GLY A 1 201 ? -13.634 23.888 1.509 1.00 96.19 201 GLY A O 1
ATOM 1617 N N . LEU A 1 202 ? -14.030 22.992 3.526 1.00 96.50 202 LEU A N 1
ATOM 1618 C CA . LEU A 1 202 ? -15.469 22.797 3.325 1.00 96.50 202 LEU A CA 1
ATOM 1619 C C . LEU A 1 202 ? -16.229 24.110 3.090 1.00 96.50 202 LEU A C 1
ATOM 1621 O O . LEU A 1 202 ? -17.123 24.150 2.251 1.00 96.50 202 LEU A O 1
ATOM 1625 N N . ALA A 1 203 ? -15.866 25.193 3.783 1.00 96.56 203 ALA A N 1
ATOM 1626 C CA . ALA A 1 203 ? -16.487 26.502 3.584 1.00 96.56 203 ALA A CA 1
ATOM 1627 C C . ALA A 1 203 ? -16.209 27.080 2.185 1.00 96.56 203 ALA A C 1
ATOM 1629 O O . ALA A 1 203 ? -17.062 27.759 1.620 1.00 96.56 203 ALA A O 1
ATOM 1630 N N . ARG A 1 204 ? -15.029 26.804 1.611 1.00 96.31 204 ARG A N 1
ATOM 1631 C CA . ARG A 1 204 ? -14.666 27.224 0.245 1.00 96.31 204 ARG A CA 1
ATOM 1632 C C . ARG A 1 204 ? -15.216 26.297 -0.834 1.00 96.31 204 ARG A C 1
ATOM 1634 O O . ARG A 1 204 ? -15.459 26.746 -1.949 1.00 96.31 204 ARG A O 1
ATOM 1641 N N . HIS A 1 205 ? -15.437 25.030 -0.493 1.00 96.88 205 HIS A N 1
ATOM 1642 C CA . HIS A 1 205 ? -15.885 23.989 -1.413 1.00 96.88 205 HIS A CA 1
ATOM 1643 C C . HIS A 1 205 ? -17.107 23.246 -0.844 1.00 96.88 205 HIS A C 1
ATOM 1645 O O . HIS A 1 205 ? -17.029 22.051 -0.552 1.00 96.88 205 HIS A O 1
ATOM 1651 N N . PRO A 1 206 ? -18.273 23.909 -0.699 1.00 95.50 206 PRO A N 1
ATOM 1652 C CA . PRO A 1 206 ? -19.445 23.321 -0.039 1.00 95.50 206 PRO A CA 1
ATOM 1653 C C . PRO A 1 206 ? -19.998 22.079 -0.756 1.00 95.50 206 PRO A C 1
ATOM 1655 O O . PRO A 1 206 ? -20.630 21.233 -0.122 1.00 95.50 206 PRO A O 1
ATOM 1658 N N . ARG A 1 207 ? -19.720 21.920 -2.061 1.00 95.94 207 ARG A N 1
ATOM 1659 C CA . ARG A 1 207 ? -20.075 20.714 -2.834 1.00 95.94 207 ARG A CA 1
ATOM 1660 C C . ARG A 1 207 ? -19.477 19.436 -2.242 1.00 95.94 207 ARG A C 1
ATOM 1662 O O . ARG A 1 207 ? -20.150 18.408 -2.248 1.00 95.94 207 ARG A O 1
ATOM 1669 N N . ALA A 1 208 ? -18.300 19.524 -1.616 1.00 94.88 208 ALA A N 1
ATOM 1670 C CA . ALA A 1 208 ? -17.651 18.392 -0.958 1.00 94.88 208 ALA A CA 1
ATOM 1671 C C . ALA A 1 208 ? -18.522 17.757 0.141 1.00 94.88 208 ALA A C 1
ATOM 1673 O O . ALA A 1 208 ? -18.441 16.551 0.364 1.00 94.88 208 ALA A O 1
ATOM 1674 N N . ILE A 1 209 ? -19.404 18.530 0.792 1.00 95.00 209 ILE A N 1
ATOM 1675 C CA . ILE A 1 209 ? -20.350 18.005 1.788 1.00 95.00 209 ILE A CA 1
ATOM 1676 C C . ILE A 1 209 ? -21.384 17.101 1.109 1.00 95.00 209 ILE A C 1
ATOM 1678 O O . ILE A 1 209 ? -21.593 15.965 1.536 1.00 95.00 209 ILE A O 1
ATOM 1682 N N . GLY A 1 210 ? -22.006 17.585 0.029 1.00 94.44 210 GLY A N 1
ATOM 1683 C CA . GLY A 1 210 ? -22.979 16.815 -0.746 1.00 94.44 210 GLY A CA 1
ATOM 1684 C C . GLY A 1 210 ? -22.358 15.543 -1.322 1.00 94.44 210 GLY A C 1
ATOM 1685 O O . GLY A 1 210 ? -22.908 14.455 -1.158 1.00 94.44 210 GLY A O 1
ATOM 1686 N N . SER A 1 211 ? -21.161 15.661 -1.894 1.00 94.06 211 SER A N 1
ATOM 1687 C CA . SER A 1 211 ? -20.394 14.533 -2.423 1.00 94.06 211 SER A CA 1
ATOM 1688 C C . SER A 1 211 ? -20.023 13.517 -1.337 1.00 94.06 211 SER A C 1
ATOM 1690 O O . SER A 1 211 ? -20.177 12.312 -1.544 1.00 94.06 211 SER A O 1
ATOM 1692 N N . ALA A 1 212 ? -19.655 13.958 -0.129 1.00 92.25 212 ALA A N 1
ATOM 1693 C CA . ALA A 1 212 ? -19.414 13.056 0.997 1.00 92.25 212 ALA A CA 1
ATOM 1694 C C . ALA A 1 212 ? -20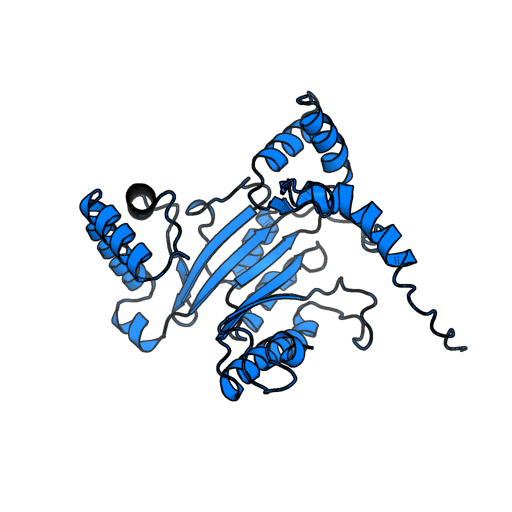.675 12.276 1.418 1.00 92.25 212 ALA A C 1
ATOM 1696 O O . ALA A 1 212 ? -20.583 11.075 1.696 1.00 92.25 212 ALA A O 1
ATOM 1697 N N . VAL A 1 213 ? -21.846 12.928 1.429 1.00 93.62 213 VAL A N 1
ATOM 1698 C CA . VAL A 1 213 ? -23.140 12.285 1.726 1.00 93.62 213 VAL A CA 1
ATOM 1699 C C . VAL A 1 213 ? -23.504 11.267 0.645 1.00 93.62 213 VAL A C 1
ATOM 1701 O O . VAL A 1 213 ? -23.807 10.116 0.970 1.00 93.62 213 VAL A O 1
ATOM 1704 N N . VAL A 1 214 ? -23.415 11.651 -0.634 1.00 91.31 214 VAL A N 1
ATOM 1705 C CA . VAL A 1 214 ? -23.684 10.765 -1.779 1.00 91.31 214 VAL A CA 1
ATOM 1706 C C . VAL A 1 214 ? -22.771 9.542 -1.735 1.00 91.31 214 VAL A C 1
ATOM 1708 O O . VAL A 1 214 ? -23.257 8.412 -1.801 1.00 91.31 214 VAL A O 1
ATOM 1711 N N . ARG A 1 215 ? -21.464 9.743 -1.539 1.00 93.62 215 ARG A N 1
ATOM 1712 C CA . ARG A 1 215 ? -20.489 8.657 -1.382 1.00 93.62 215 ARG A CA 1
ATOM 1713 C C . ARG A 1 215 ? -20.859 7.730 -0.226 1.00 93.62 215 ARG A C 1
ATOM 1715 O O . ARG A 1 215 ? -20.854 6.514 -0.393 1.00 93.62 215 ARG A O 1
ATOM 1722 N N . GLY A 1 216 ? -21.189 8.286 0.943 1.00 92.38 216 GLY A N 1
ATOM 1723 C CA . GLY A 1 216 ? -21.565 7.504 2.124 1.00 92.38 216 GLY A CA 1
ATOM 1724 C C . GLY A 1 216 ? -22.788 6.621 1.877 1.00 92.38 216 GLY A C 1
ATOM 1725 O O . GLY A 1 216 ? -22.773 5.432 2.202 1.00 92.38 216 GLY A O 1
ATOM 1726 N N . TRP A 1 217 ? -23.821 7.172 1.237 1.00 92.44 217 TRP A N 1
ATOM 1727 C CA . TRP A 1 217 ? -25.025 6.423 0.883 1.00 92.44 217 TRP A CA 1
ATOM 1728 C C . TRP A 1 217 ? -24.745 5.319 -0.144 1.00 92.44 217 TRP A C 1
ATOM 1730 O O . TRP A 1 217 ? -25.220 4.195 0.010 1.00 92.44 217 TRP A O 1
ATOM 1740 N N . ARG A 1 218 ? -23.915 5.598 -1.154 1.00 91.12 218 ARG A N 1
ATOM 1741 C CA . ARG A 1 218 ? -23.530 4.621 -2.185 1.00 91.12 218 ARG A CA 1
ATOM 1742 C C . ARG A 1 218 ? -22.703 3.477 -1.619 1.00 91.12 218 ARG A C 1
ATOM 1744 O O . ARG A 1 218 ? -22.995 2.316 -1.900 1.00 91.12 218 ARG A O 1
ATOM 1751 N N . PHE A 1 219 ? -21.724 3.788 -0.775 1.00 92.44 219 PHE A N 1
ATOM 1752 C CA . PHE A 1 219 ? -20.956 2.776 -0.059 1.00 92.44 219 PHE A CA 1
ATOM 1753 C C . PHE A 1 219 ? -21.879 1.881 0.780 1.00 92.44 219 PHE A C 1
ATOM 1755 O O . PHE A 1 219 ? -21.791 0.655 0.707 1.00 92.44 219 PHE A O 1
ATOM 1762 N N . ALA A 1 220 ? -22.829 2.479 1.512 1.00 92.88 220 ALA A N 1
ATOM 1763 C CA . ALA A 1 220 ? -23.823 1.727 2.270 1.00 92.88 220 ALA A CA 1
ATOM 1764 C C . ALA A 1 220 ? -24.688 0.839 1.370 1.00 92.88 220 ALA A C 1
ATOM 1766 O O . ALA A 1 220 ? -24.864 -0.334 1.684 1.00 92.88 220 ALA A O 1
ATOM 1767 N N . ALA A 1 221 ? -25.182 1.347 0.239 1.00 92.25 221 ALA A N 1
ATOM 1768 C CA . ALA A 1 221 ? -25.966 0.565 -0.714 1.00 92.25 221 ALA A CA 1
ATOM 1769 C C . ALA A 1 221 ? -25.179 -0.648 -1.250 1.00 92.25 221 ALA A C 1
ATOM 1771 O O . ALA A 1 221 ? -25.676 -1.774 -1.182 1.00 92.25 221 ALA A O 1
ATOM 1772 N N . ARG A 1 222 ? -23.922 -0.455 -1.679 1.00 91.56 222 ARG A N 1
ATOM 1773 C CA . ARG A 1 222 ? -23.032 -1.539 -2.149 1.00 91.56 222 ARG A CA 1
ATOM 1774 C C . ARG A 1 222 ? -22.766 -2.594 -1.067 1.00 91.56 222 ARG A C 1
ATOM 1776 O O . ARG A 1 222 ? -22.723 -3.795 -1.350 1.00 91.56 222 ARG A O 1
ATOM 1783 N N . ALA A 1 223 ? -22.665 -2.158 0.187 1.00 91.56 223 ALA A N 1
ATOM 1784 C CA . ALA A 1 223 ? -22.494 -3.028 1.348 1.00 91.56 223 ALA A CA 1
ATOM 1785 C C . ALA A 1 223 ? -23.762 -3.804 1.762 1.00 91.56 223 ALA A C 1
ATOM 1787 O O . ALA A 1 223 ? -23.697 -4.614 2.688 1.00 91.56 223 ALA A O 1
ATOM 1788 N N . GLY A 1 224 ? -24.903 -3.594 1.092 1.00 91.00 224 GLY A N 1
ATOM 1789 C CA . GLY A 1 224 ? -26.185 -4.231 1.427 1.00 91.00 224 GLY A CA 1
ATOM 1790 C C . GLY A 1 224 ? -27.095 -3.385 2.327 1.00 91.00 224 GLY A C 1
ATOM 1791 O O . GLY A 1 224 ? -27.997 -3.917 2.969 1.00 91.00 224 GLY A O 1
ATOM 1792 N N . GLY A 1 225 ? -26.857 -2.076 2.387 1.00 91.94 225 GLY A N 1
ATOM 1793 C CA . GLY A 1 225 ? -27.638 -1.081 3.120 1.00 91.94 225 GLY A CA 1
ATOM 1794 C C . GLY A 1 225 ? -27.045 -0.680 4.483 1.00 91.94 225 GLY A C 1
ATOM 1795 O O . GLY A 1 225 ? -26.162 -1.358 5.017 1.00 91.94 225 GLY A O 1
ATOM 1796 N N . PRO A 1 226 ? -27.550 0.405 5.106 1.00 88.12 226 PRO A N 1
ATOM 1797 C CA . PRO A 1 226 ? -27.039 0.906 6.388 1.00 88.12 226 PRO A CA 1
ATOM 1798 C C . PRO A 1 226 ? -27.096 -0.124 7.526 1.00 88.12 226 PRO A C 1
ATOM 1800 O O . PRO A 1 226 ? -26.163 -0.234 8.320 1.00 88.12 226 PRO A O 1
ATOM 1803 N N . GLY A 1 227 ? -28.157 -0.938 7.577 1.00 85.81 227 GLY A N 1
ATOM 1804 C CA . GLY A 1 227 ? -28.290 -2.000 8.578 1.00 85.81 227 GLY A CA 1
ATOM 1805 C C . GLY A 1 227 ? -27.212 -3.084 8.458 1.00 85.81 227 GLY A C 1
ATOM 1806 O O . GLY A 1 227 ? -26.770 -3.625 9.472 1.00 85.81 227 GLY A O 1
ATOM 1807 N N . ALA A 1 228 ? -26.739 -3.369 7.238 1.00 84.69 228 ALA A N 1
ATOM 1808 C CA . ALA A 1 228 ? -25.653 -4.318 7.012 1.00 84.69 228 ALA A CA 1
ATOM 1809 C C . ALA A 1 228 ? -24.314 -3.771 7.524 1.00 84.69 228 ALA A C 1
ATOM 1811 O O . ALA A 1 228 ? -23.565 -4.520 8.148 1.00 84.69 228 ALA A O 1
ATOM 1812 N N . LEU A 1 229 ? -24.043 -2.471 7.353 1.00 85.88 229 LEU A N 1
ATOM 1813 C CA . LEU A 1 229 ? -22.836 -1.831 7.891 1.00 85.88 229 LEU A CA 1
ATOM 1814 C C . LEU A 1 229 ? -22.772 -1.927 9.422 1.00 85.88 229 LEU A C 1
ATOM 1816 O O . LEU A 1 229 ? -21.741 -2.298 9.976 1.00 85.88 229 LEU A O 1
ATOM 1820 N N . VAL A 1 230 ? -23.881 -1.652 10.113 1.00 85.94 230 VAL A N 1
ATOM 1821 C CA . VAL A 1 230 ? -23.922 -1.724 11.583 1.00 85.94 230 VAL A CA 1
ATOM 1822 C C . VAL A 1 230 ? -23.711 -3.160 12.072 1.00 85.94 230 VAL A C 1
ATOM 1824 O O . VAL A 1 230 ? -22.948 -3.391 13.008 1.00 85.94 230 VAL A O 1
ATOM 1827 N N . ARG A 1 231 ? -24.352 -4.140 11.420 1.00 86.75 231 ARG A N 1
ATOM 1828 C CA . ARG A 1 231 ? -24.277 -5.554 11.821 1.00 86.75 231 ARG A CA 1
ATOM 1829 C C . ARG A 1 231 ? -22.933 -6.205 11.497 1.00 86.75 231 ARG A C 1
ATOM 1831 O O . ARG A 1 231 ? -22.454 -7.008 12.287 1.00 86.75 231 ARG A O 1
ATOM 1838 N N . ARG A 1 232 ? -22.340 -5.889 10.341 1.00 84.75 232 ARG A N 1
ATOM 1839 C CA . ARG A 1 232 ? -21.165 -6.599 9.804 1.00 84.75 232 ARG A CA 1
ATOM 1840 C C . ARG A 1 232 ? -19.825 -5.942 10.122 1.00 84.75 232 ARG A C 1
ATOM 1842 O O . ARG A 1 232 ? -18.808 -6.545 9.813 1.00 84.75 232 ARG A O 1
ATOM 1849 N N . ARG A 1 233 ? -19.824 -4.738 10.711 1.00 84.62 233 ARG A N 1
ATOM 1850 C CA . ARG A 1 233 ? -18.624 -3.974 11.109 1.00 84.62 233 ARG A CA 1
ATOM 1851 C C . ARG A 1 233 ? -17.536 -3.961 10.018 1.00 84.62 233 ARG A C 1
ATOM 1853 O O . ARG A 1 233 ? -16.564 -4.707 10.117 1.00 84.62 233 ARG A O 1
ATOM 1860 N N . PRO A 1 234 ? -17.693 -3.119 8.981 1.00 90.62 234 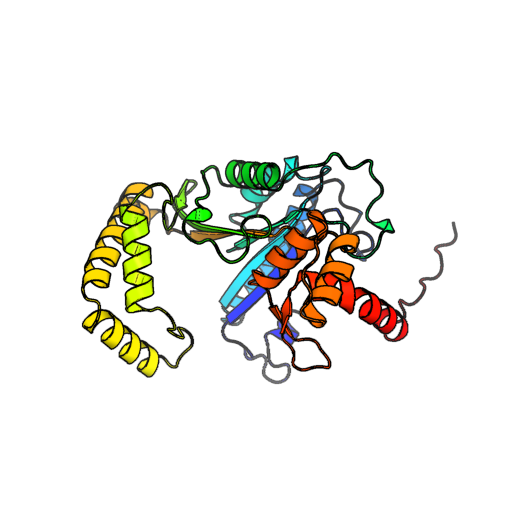PRO A N 1
ATOM 1861 C CA . PRO A 1 234 ? -16.803 -3.094 7.835 1.00 90.62 234 PRO A CA 1
ATOM 1862 C C . PRO A 1 234 ? -15.333 -3.004 8.223 1.00 90.62 234 PRO A C 1
ATOM 1864 O O . PRO A 1 234 ? -14.942 -2.166 9.038 1.00 90.62 234 PRO A O 1
ATOM 1867 N N . ARG A 1 235 ? -14.507 -3.831 7.587 1.00 92.38 235 ARG A N 1
ATOM 1868 C CA . ARG A 1 235 ? -13.066 -3.849 7.821 1.00 92.38 235 ARG A CA 1
ATOM 1869 C C . ARG A 1 235 ? -12.337 -3.313 6.605 1.00 92.38 235 ARG A C 1
ATOM 1871 O O . ARG A 1 235 ? -12.285 -3.976 5.571 1.00 92.38 235 ARG A O 1
ATOM 1878 N N . ALA A 1 236 ? -11.782 -2.113 6.747 1.00 95.12 236 ALA A N 1
ATOM 1879 C CA . ALA A 1 236 ? -10.980 -1.492 5.702 1.00 95.12 236 ALA A CA 1
ATOM 1880 C C . ALA A 1 236 ? -9.764 -2.362 5.367 1.00 95.12 236 ALA A C 1
ATOM 1882 O O . ALA A 1 236 ? -9.042 -2.789 6.279 1.00 95.12 236 ALA A O 1
ATOM 1883 N N . ILE A 1 237 ? -9.563 -2.595 4.074 1.00 96.75 237 ILE A N 1
ATOM 1884 C CA . ILE A 1 237 ? -8.443 -3.348 3.526 1.00 96.75 237 ILE A CA 1
ATOM 1885 C C . ILE A 1 237 ? -8.024 -2.728 2.190 1.00 96.75 237 ILE A C 1
ATOM 1887 O O . ILE A 1 237 ? -8.863 -2.382 1.352 1.00 96.75 237 ILE A O 1
ATOM 1891 N N . THR A 1 238 ? -6.719 -2.592 2.006 1.00 97.38 238 THR A N 1
ATOM 1892 C CA . THR A 1 238 ? -6.121 -2.087 0.770 1.00 97.38 238 THR A CA 1
ATOM 1893 C C . THR A 1 238 ? -5.433 -3.227 0.035 1.00 97.38 238 THR A C 1
ATOM 1895 O O . THR A 1 238 ? -4.723 -4.020 0.651 1.00 97.38 238 THR A O 1
ATOM 1898 N N . TYR A 1 239 ? -5.620 -3.296 -1.276 1.00 97.75 239 TYR A N 1
ATOM 1899 C CA . TYR A 1 239 ? -4.842 -4.173 -2.144 1.00 97.75 239 TYR A CA 1
ATOM 1900 C C . TYR A 1 239 ? -3.874 -3.324 -2.952 1.00 97.75 239 TYR A C 1
ATOM 1902 O O . TYR A 1 239 ? -4.271 -2.307 -3.513 1.00 97.75 239 TYR A O 1
ATOM 1910 N N . VAL A 1 240 ? -2.613 -3.732 -2.982 1.00 96.00 240 VAL A N 1
ATOM 1911 C CA . VAL A 1 240 ? -1.528 -3.070 -3.700 1.00 96.00 240 VAL A CA 1
ATOM 1912 C C . VAL A 1 240 ? -0.848 -4.108 -4.573 1.00 96.00 240 VAL A C 1
ATOM 1914 O O . VAL A 1 240 ? -0.619 -5.244 -4.153 1.00 96.00 240 VAL A O 1
ATOM 1917 N N . MET A 1 241 ? -0.492 -3.705 -5.780 1.00 94.56 241 MET A N 1
ATOM 1918 C CA . MET A 1 241 ? 0.472 -4.411 -6.597 1.00 94.56 241 MET A CA 1
ATOM 1919 C C . MET A 1 241 ? 1.554 -3.430 -7.012 1.00 94.56 241 MET A C 1
ATOM 1921 O O . MET A 1 241 ? 1.244 -2.385 -7.582 1.00 94.56 241 MET A O 1
ATOM 1925 N N . HIS A 1 242 ? 2.808 -3.784 -6.741 1.00 92.25 242 HIS A N 1
ATOM 1926 C CA . HIS A 1 242 ? 3.956 -2.974 -7.125 1.00 92.25 242 HIS A CA 1
ATOM 1927 C C . HIS A 1 242 ? 4.961 -3.801 -7.925 1.00 92.25 242 HIS A C 1
ATOM 1929 O O . HIS A 1 242 ? 5.652 -4.655 -7.371 1.00 92.25 242 HIS A O 1
ATOM 1935 N N . ALA A 1 243 ? 5.027 -3.552 -9.228 1.00 89.25 243 ALA A N 1
ATOM 1936 C CA . ALA A 1 243 ? 5.954 -4.169 -10.158 1.00 89.25 243 ALA A CA 1
ATOM 1937 C C . ALA A 1 243 ? 7.194 -3.289 -10.319 1.00 89.25 243 ALA A C 1
ATOM 1939 O O . ALA A 1 243 ? 7.129 -2.182 -10.865 1.00 89.25 243 ALA A O 1
ATOM 1940 N N . PHE A 1 244 ? 8.328 -3.799 -9.850 1.00 86.38 244 PHE A N 1
ATOM 1941 C CA . PHE A 1 244 ? 9.608 -3.149 -10.078 1.00 86.38 244 PHE A CA 1
ATOM 1942 C C . PHE A 1 244 ? 10.078 -3.343 -11.530 1.00 86.38 244 PHE A C 1
ATOM 1944 O O . PHE A 1 244 ? 9.579 -4.200 -12.260 1.00 86.38 244 PHE A O 1
ATOM 1951 N N . MET A 1 245 ? 11.025 -2.514 -11.962 1.00 87.44 245 MET A N 1
ATOM 1952 C CA . MET A 1 245 ? 11.643 -2.594 -13.289 1.00 87.44 245 MET A CA 1
ATOM 1953 C C . MET A 1 245 ? 12.939 -3.394 -13.237 1.00 87.44 245 MET A C 1
ATOM 1955 O O . MET A 1 245 ? 13.641 -3.353 -12.234 1.00 87.44 245 MET A O 1
ATOM 1959 N N . ASP A 1 246 ? 13.269 -4.076 -14.329 1.00 83.31 246 ASP A N 1
ATOM 1960 C CA . ASP A 1 246 ? 14.529 -4.807 -14.465 1.00 83.31 246 ASP A CA 1
ATOM 1961 C C . ASP A 1 246 ? 15.739 -3.884 -14.234 1.00 83.31 246 ASP A C 1
ATOM 1963 O O . ASP A 1 246 ? 15.822 -2.795 -14.817 1.00 83.31 246 ASP A O 1
ATOM 1967 N N . ALA A 1 247 ? 16.678 -4.325 -13.395 1.00 82.69 247 ALA A N 1
ATOM 1968 C CA . ALA A 1 247 ? 17.869 -3.559 -13.057 1.00 82.69 247 ALA A CA 1
ATOM 1969 C C . ALA A 1 247 ? 18.705 -3.187 -14.296 1.00 82.69 247 ALA A C 1
ATOM 1971 O O . ALA A 1 247 ? 19.230 -2.068 -14.361 1.00 82.69 247 ALA A O 1
ATOM 1972 N N . ASP A 1 248 ? 18.740 -4.059 -15.310 1.00 84.75 248 ASP A N 1
ATOM 1973 C CA . ASP A 1 248 ? 19.474 -3.848 -16.564 1.00 84.75 248 ASP A CA 1
ATOM 1974 C C . ASP A 1 248 ? 18.916 -2.675 -17.378 1.00 84.75 248 ASP A C 1
ATOM 1976 O O . ASP A 1 248 ? 19.625 -2.060 -18.178 1.00 84.75 248 ASP A O 1
ATOM 1980 N N . LYS A 1 249 ? 17.640 -2.332 -17.170 1.00 89.00 249 LYS A N 1
ATOM 1981 C CA . LYS A 1 249 ? 16.991 -1.175 -17.799 1.00 89.00 249 LYS A CA 1
ATOM 1982 C C . LYS A 1 249 ? 17.024 0.050 -16.894 1.00 89.00 249 LYS A C 1
ATOM 1984 O O . LYS A 1 249 ? 17.216 1.164 -17.382 1.00 89.00 249 LYS A O 1
ATOM 1989 N N . VAL A 1 250 ? 16.887 -0.142 -15.580 1.00 91.06 250 VAL A N 1
ATOM 1990 C CA . VAL A 1 250 ? 16.877 0.952 -14.596 1.00 91.06 250 VAL A CA 1
ATOM 1991 C C . VAL A 1 250 ? 18.203 1.696 -14.567 1.00 91.06 250 VAL A C 1
ATOM 1993 O O . VAL A 1 250 ? 18.191 2.925 -14.593 1.00 91.06 250 VAL A O 1
ATOM 1996 N N . LYS A 1 251 ? 19.337 0.987 -14.536 1.00 90.81 251 LYS A N 1
ATOM 1997 C CA . LYS A 1 251 ? 20.658 1.620 -14.440 1.00 90.81 251 LYS A CA 1
ATOM 1998 C C . LYS A 1 251 ? 20.933 2.613 -15.586 1.00 90.81 251 LYS A C 1
ATOM 2000 O O . LYS A 1 251 ? 21.134 3.792 -15.287 1.00 90.81 251 LYS A O 1
ATOM 2005 N N . PRO A 1 252 ? 20.883 2.217 -16.873 1.00 94.50 252 PRO A N 1
ATOM 2006 C CA . PRO A 1 252 ? 21.111 3.155 -17.974 1.00 94.50 252 PRO A CA 1
ATOM 2007 C C . PRO A 1 252 ? 20.056 4.272 -18.040 1.00 94.50 252 PRO A C 1
ATOM 2009 O O . PRO A 1 252 ? 20.400 5.421 -18.320 1.00 94.50 252 PRO A O 1
ATOM 2012 N N . ALA A 1 253 ? 18.783 3.980 -17.738 1.00 95.75 253 ALA A N 1
ATOM 2013 C CA . ALA A 1 253 ? 17.733 5.000 -17.696 1.00 95.75 253 ALA A CA 1
ATOM 2014 C C . ALA A 1 253 ? 18.005 6.069 -16.625 1.00 95.75 253 ALA A C 1
ATOM 2016 O O . ALA A 1 253 ? 17.851 7.266 -16.886 1.00 95.75 253 ALA A O 1
ATOM 2017 N N . TRP A 1 254 ? 18.433 5.640 -15.436 1.00 94.50 254 TRP A N 1
ATOM 2018 C CA . TRP A 1 254 ? 18.756 6.517 -14.318 1.00 94.50 254 TRP A CA 1
ATOM 2019 C C . TRP A 1 254 ? 19.983 7.385 -14.602 1.00 94.50 254 TRP A C 1
ATOM 2021 O O . TRP A 1 254 ? 19.941 8.592 -14.378 1.00 94.50 254 TRP A O 1
ATOM 2031 N N . GLU A 1 255 ? 21.051 6.809 -15.159 1.00 94.50 255 GLU A N 1
ATOM 2032 C CA . GLU A 1 255 ? 22.256 7.558 -15.537 1.00 94.50 255 GLU A CA 1
ATOM 2033 C C . GLU A 1 255 ? 21.958 8.662 -16.561 1.00 94.50 255 GLU A C 1
ATOM 2035 O O . GLU A 1 255 ? 22.447 9.783 -16.415 1.00 94.50 255 GLU A O 1
ATOM 2040 N N . LEU A 1 256 ? 21.123 8.372 -17.564 1.00 96.56 256 LEU A N 1
ATOM 2041 C CA . LEU A 1 256 ? 20.665 9.365 -18.539 1.00 96.56 256 LEU A CA 1
ATOM 2042 C C . LEU A 1 256 ? 19.833 10.470 -17.873 1.00 96.56 256 LEU A C 1
ATOM 2044 O O . LEU A 1 256 ? 20.093 11.650 -18.099 1.00 96.56 256 LEU A O 1
ATOM 2048 N N . LEU A 1 257 ? 18.890 10.110 -16.992 1.00 95.56 257 LEU A N 1
ATOM 2049 C CA . LEU A 1 257 ? 18.084 11.095 -16.259 1.00 95.56 257 LEU A CA 1
ATOM 2050 C C . LEU A 1 257 ? 18.944 12.021 -15.395 1.00 95.56 257 LEU A C 1
ATOM 2052 O O . LEU A 1 257 ? 18.701 13.226 -15.378 1.00 95.56 257 LEU A O 1
ATOM 2056 N N . ARG A 1 258 ? 19.983 11.494 -14.735 1.00 93.38 258 ARG A N 1
ATOM 2057 C CA . ARG A 1 258 ? 20.929 12.307 -13.950 1.00 93.38 258 ARG A CA 1
ATOM 2058 C C . ARG A 1 258 ? 21.712 13.308 -14.800 1.00 93.38 258 ARG A C 1
ATOM 2060 O O . ARG A 1 258 ? 22.118 14.342 -14.279 1.00 93.38 258 ARG A O 1
ATOM 2067 N N . ARG A 1 259 ? 21.908 13.028 -16.092 1.00 96.12 259 ARG A N 1
ATOM 2068 C CA . ARG A 1 259 ? 22.510 13.963 -17.058 1.00 96.12 259 ARG A CA 1
ATOM 2069 C C . ARG A 1 259 ? 21.494 14.903 -17.716 1.00 96.12 259 ARG A C 1
ATOM 2071 O O . ARG A 1 259 ? 21.888 15.756 -18.503 1.00 96.12 259 ARG A O 1
ATOM 2078 N N . GLY A 1 260 ? 20.201 14.769 -17.410 1.00 96.06 260 GLY A N 1
ATOM 2079 C CA . GLY A 1 260 ? 19.133 15.505 -18.092 1.00 96.06 260 GLY A CA 1
ATOM 2080 C C . GLY A 1 260 ? 18.875 15.021 -19.525 1.00 96.06 260 GLY A C 1
ATOM 2081 O O . GLY A 1 260 ? 18.291 15.748 -20.324 1.00 96.06 260 GLY A O 1
ATOM 2082 N N . GLU A 1 261 ? 19.310 13.805 -19.858 1.00 97.44 261 GLU A N 1
ATOM 2083 C CA . GLU A 1 261 ? 19.215 13.212 -21.191 1.00 97.44 261 GLU A CA 1
ATOM 2084 C C . GLU A 1 261 ? 18.034 12.240 -21.287 1.00 97.44 261 GLU A C 1
ATOM 2086 O O . GLU A 1 261 ? 17.693 11.520 -20.344 1.00 97.44 261 GLU A O 1
ATOM 2091 N N . LEU A 1 262 ? 17.425 12.175 -22.469 1.00 97.06 262 LEU A N 1
ATOM 2092 C CA . LEU A 1 262 ? 16.342 11.250 -22.783 1.00 97.06 262 LEU A CA 1
ATOM 2093 C C . LEU A 1 262 ? 16.818 10.231 -23.817 1.00 97.06 262 LEU A C 1
ATOM 2095 O O . LEU A 1 262 ? 17.402 10.606 -24.832 1.00 97.06 262 LEU A O 1
ATOM 2099 N N . SER A 1 263 ? 16.561 8.948 -23.565 1.00 96.44 263 SER A N 1
ATOM 2100 C CA . SER A 1 263 ? 16.922 7.885 -24.503 1.00 96.44 263 SER A CA 1
ATOM 2101 C C . SER A 1 263 ? 15.996 7.872 -25.716 1.00 96.44 263 SER A C 1
ATOM 2103 O O . SER A 1 263 ? 14.792 8.104 -25.594 1.00 96.44 263 SER A O 1
ATOM 2105 N N . VAL A 1 264 ? 16.558 7.532 -26.877 1.00 95.75 264 VAL A N 1
ATOM 2106 C CA . VAL A 1 264 ? 15.802 7.191 -28.093 1.00 95.75 264 VAL A CA 1
ATOM 2107 C C . VAL A 1 264 ? 15.443 5.704 -28.157 1.00 95.75 264 VAL A C 1
ATOM 2109 O O . VAL A 1 264 ? 14.593 5.316 -28.954 1.00 95.75 264 VAL A O 1
ATOM 2112 N N . GLU A 1 265 ? 16.069 4.862 -27.326 1.00 96.94 265 GLU A N 1
ATOM 2113 C CA . GLU A 1 265 ? 15.717 3.446 -27.219 1.00 96.94 265 GLU A CA 1
ATOM 2114 C C . GLU A 1 265 ? 14.381 3.310 -26.469 1.00 96.94 265 GLU A C 1
ATOM 2116 O O . GLU A 1 265 ? 14.310 3.714 -25.302 1.00 96.94 265 GLU A O 1
ATOM 2121 N N . PRO A 1 266 ? 13.336 2.708 -27.072 1.00 95.56 266 PRO A N 1
ATOM 2122 C CA . PRO A 1 266 ? 11.997 2.679 -26.480 1.00 95.56 266 PRO A CA 1
ATOM 2123 C C . PRO A 1 266 ? 11.937 2.081 -25.067 1.00 95.56 266 PRO A C 1
ATOM 2125 O O . PRO A 1 266 ? 11.267 2.631 -24.199 1.00 95.56 266 PRO A O 1
ATOM 2128 N N . ALA A 1 267 ? 12.679 1.000 -24.802 1.00 91.25 267 ALA A N 1
ATOM 2129 C CA . ALA A 1 267 ? 12.677 0.330 -23.498 1.00 91.25 267 ALA A CA 1
ATOM 2130 C C . ALA A 1 267 ? 13.303 1.187 -22.383 1.00 91.25 267 ALA A C 1
ATOM 2132 O O . ALA A 1 267 ? 12.810 1.231 -21.254 1.00 91.25 267 ALA A O 1
ATOM 2133 N N . ILE A 1 268 ? 14.387 1.899 -22.698 1.00 95.56 268 ILE A N 1
ATOM 2134 C CA . ILE A 1 268 ? 15.028 2.822 -21.759 1.00 95.56 268 ILE A CA 1
ATOM 2135 C C . ILE A 1 268 ? 14.164 4.064 -21.584 1.00 95.56 268 ILE A C 1
ATOM 2137 O O . ILE A 1 268 ? 13.973 4.510 -20.458 1.00 95.56 268 ILE A O 1
ATOM 2141 N N . ARG A 1 269 ? 13.578 4.581 -22.668 1.00 96.50 269 ARG A N 1
ATOM 2142 C CA . ARG A 1 269 ? 12.658 5.717 -22.628 1.00 96.50 269 ARG A CA 1
ATOM 2143 C C . ARG A 1 269 ? 11.455 5.454 -21.722 1.00 96.50 269 ARG A C 1
ATOM 2145 O O . ARG A 1 269 ? 11.166 6.266 -20.850 1.00 96.50 269 ARG A O 1
ATOM 2152 N N . GLU A 1 270 ? 10.804 4.305 -21.878 1.00 94.25 270 GLU A N 1
ATOM 2153 C CA . GLU A 1 270 ? 9.726 3.875 -20.985 1.00 94.25 270 GLU A CA 1
ATOM 2154 C C . GLU A 1 270 ? 10.206 3.810 -19.526 1.00 94.25 270 GLU A C 1
ATOM 2156 O O . GLU A 1 270 ? 9.526 4.286 -18.617 1.00 94.25 270 GLU A O 1
ATOM 2161 N N . THR A 1 271 ? 11.389 3.239 -19.292 1.00 94.19 271 THR A N 1
ATOM 2162 C CA . THR A 1 271 ? 11.965 3.138 -17.945 1.00 94.19 271 THR A CA 1
ATOM 2163 C C . THR A 1 271 ? 12.179 4.528 -17.334 1.00 94.19 271 THR A C 1
ATOM 2165 O O . THR A 1 271 ? 11.874 4.738 -16.161 1.00 94.19 271 THR A O 1
ATOM 2168 N N . GLN A 1 272 ? 12.636 5.505 -18.125 1.00 96.38 272 GLN A N 1
ATOM 2169 C CA . GLN A 1 272 ? 12.784 6.895 -17.689 1.00 96.38 272 GLN A CA 1
ATOM 2170 C C . GLN A 1 272 ? 11.443 7.514 -17.285 1.00 96.38 272 GLN A C 1
ATOM 2172 O O . G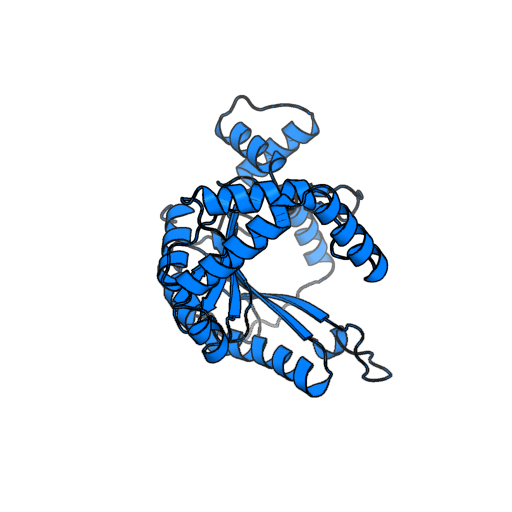LN A 1 272 ? 11.346 8.103 -16.210 1.00 96.38 272 GLN A O 1
ATOM 2177 N N . GLU A 1 273 ? 10.401 7.336 -18.099 1.00 95.62 273 GLU A N 1
ATOM 2178 C CA . GLU A 1 273 ? 9.049 7.828 -17.801 1.00 95.62 273 GLU A CA 1
ATOM 2179 C C . GLU A 1 273 ? 8.522 7.243 -16.485 1.00 95.62 273 GLU A C 1
ATOM 2181 O O . GLU A 1 273 ? 8.020 7.968 -15.626 1.00 95.62 273 GLU A O 1
ATOM 2186 N N . ARG A 1 274 ? 8.716 5.936 -16.281 1.00 94.06 274 ARG A N 1
ATOM 2187 C CA . ARG A 1 274 ? 8.305 5.226 -15.063 1.00 94.06 274 ARG A CA 1
ATOM 2188 C C . ARG A 1 274 ? 9.090 5.673 -13.827 1.00 94.06 274 ARG A C 1
ATOM 2190 O O . ARG A 1 274 ? 8.506 5.771 -12.748 1.00 94.06 274 ARG A O 1
ATOM 2197 N N . LEU A 1 275 ? 10.389 5.957 -13.960 1.00 94.25 275 LEU A N 1
ATOM 2198 C CA . LEU A 1 275 ? 11.211 6.517 -12.878 1.00 94.25 275 LEU A CA 1
ATOM 2199 C C . LEU A 1 275 ? 10.750 7.932 -12.501 1.00 94.25 275 LEU A C 1
ATOM 2201 O O . LEU A 1 275 ? 10.629 8.231 -11.316 1.00 94.25 275 LEU A O 1
ATOM 2205 N N . GLN A 1 276 ? 10.449 8.779 -13.487 1.00 93.62 276 GLN A N 1
ATOM 2206 C CA . GLN A 1 276 ? 9.963 10.146 -13.263 1.00 93.62 276 GLN A CA 1
ATOM 2207 C C . GLN A 1 276 ? 8.554 10.180 -12.655 1.00 93.62 276 GLN A C 1
ATOM 2209 O O . GLN A 1 276 ? 8.251 11.058 -11.852 1.00 93.62 276 GLN A O 1
ATOM 2214 N N . ALA A 1 277 ? 7.706 9.210 -12.999 1.00 93.25 277 ALA A N 1
ATOM 2215 C CA . ALA A 1 277 ? 6.372 9.040 -12.428 1.00 93.25 277 ALA A CA 1
ATOM 2216 C C . ALA A 1 277 ? 6.371 8.264 -11.094 1.00 93.25 277 ALA A C 1
ATOM 2218 O O . ALA A 1 277 ? 5.303 7.922 -10.580 1.00 93.25 277 ALA A O 1
ATOM 2219 N N . CYS A 1 278 ? 7.534 7.930 -10.526 1.00 90.81 278 CYS A N 1
ATOM 2220 C CA . CYS A 1 278 ? 7.603 7.110 -9.324 1.00 90.81 278 CYS A CA 1
ATOM 2221 C C . CYS A 1 278 ? 7.070 7.867 -8.099 1.00 90.81 278 CYS A C 1
ATOM 2223 O O . CYS A 1 278 ? 7.607 8.894 -7.694 1.00 90.81 278 CYS A O 1
ATOM 2225 N N . SER A 1 279 ? 6.038 7.317 -7.459 1.00 86.31 279 SER A N 1
ATOM 2226 C CA . SER A 1 279 ? 5.499 7.837 -6.197 1.00 86.31 279 SER A CA 1
ATOM 2227 C C . SER A 1 279 ? 6.198 7.285 -4.954 1.00 86.31 279 SER A C 1
ATOM 2229 O O . SER A 1 279 ? 5.918 7.727 -3.842 1.00 86.31 279 SER A O 1
ATOM 2231 N N . TYR A 1 280 ? 7.066 6.287 -5.128 1.00 83.56 280 TYR A N 1
ATOM 2232 C CA . TYR A 1 280 ? 7.846 5.673 -4.061 1.00 83.56 280 TYR A CA 1
ATOM 2233 C C . TYR A 1 280 ? 9.263 6.228 -4.129 1.00 83.56 280 TYR A C 1
ATOM 2235 O O . TYR A 1 280 ? 10.115 5.682 -4.826 1.00 83.56 280 TYR A O 1
ATOM 2243 N N . ALA A 1 281 ? 9.495 7.335 -3.433 1.00 82.31 281 ALA A N 1
ATOM 2244 C CA . ALA A 1 281 ? 10.825 7.900 -3.289 1.00 82.31 281 ALA A CA 1
ATOM 2245 C C . ALA A 1 281 ? 11.446 7.455 -1.961 1.00 82.31 281 ALA A C 1
ATOM 2247 O O . ALA A 1 281 ? 10.766 7.406 -0.934 1.00 82.31 281 ALA A O 1
ATOM 2248 N N . MET A 1 282 ? 12.730 7.125 -1.990 1.00 82.69 282 MET A N 1
ATOM 2249 C CA . MET A 1 282 ? 13.527 6.787 -0.816 1.00 82.69 282 MET A CA 1
ATOM 2250 C C . MET A 1 282 ? 14.619 7.832 -0.637 1.00 82.69 282 MET A C 1
ATOM 2252 O O . MET A 1 282 ? 15.124 8.369 -1.618 1.00 82.69 282 MET A O 1
ATOM 2256 N N . ALA A 1 283 ? 14.952 8.145 0.611 1.00 80.50 283 ALA A N 1
ATOM 2257 C CA . ALA A 1 283 ? 16.086 9.009 0.896 1.00 80.50 283 ALA A CA 1
ATOM 2258 C C . ALA A 1 283 ? 17.377 8.239 0.610 1.00 80.50 283 ALA A C 1
ATOM 2260 O O . ALA A 1 283 ? 17.580 7.158 1.164 1.00 80.50 283 ALA A O 1
ATOM 2261 N N . HIS A 1 284 ? 18.226 8.797 -0.246 1.00 75.94 284 HIS A N 1
ATOM 2262 C CA . HIS A 1 284 ? 19.574 8.306 -0.459 1.00 75.94 284 HIS A CA 1
ATOM 2263 C C . HIS A 1 284 ? 20.340 8.433 0.866 1.00 75.94 284 HIS A C 1
ATOM 2265 O O . HIS A 1 284 ? 20.354 9.527 1.439 1.00 75.94 284 HIS A O 1
ATOM 2271 N N . PRO A 1 285 ? 20.985 7.362 1.364 1.00 66.12 285 PRO A N 1
ATOM 2272 C CA . PRO A 1 285 ? 21.560 7.357 2.710 1.00 66.12 285 PRO A CA 1
ATOM 2273 C C . PRO A 1 285 ? 22.629 8.437 2.915 1.00 66.12 285 PRO A C 1
ATOM 2275 O O . PRO A 1 285 ? 22.732 8.983 4.010 1.00 66.12 285 PRO A O 1
ATOM 2278 N N . ASP A 1 286 ? 23.370 8.770 1.853 1.00 72.50 286 ASP A N 1
ATOM 2279 C CA . ASP A 1 286 ? 24.501 9.703 1.928 1.00 72.50 286 ASP A CA 1
ATOM 2280 C C . ASP A 1 286 ? 24.256 11.113 1.349 1.00 72.50 286 ASP A C 1
ATOM 2282 O O . ASP A 1 286 ? 25.042 12.012 1.640 1.00 72.50 286 ASP A O 1
ATOM 2286 N N . SER A 1 287 ? 23.238 11.336 0.501 1.00 72.81 287 SER A N 1
ATOM 2287 C CA . SER A 1 287 ? 23.148 12.568 -0.314 1.00 72.81 287 SER A CA 1
ATOM 2288 C C . SER A 1 287 ? 21.962 13.486 -0.001 1.00 72.81 287 SER A C 1
ATOM 2290 O O . SER A 1 287 ? 21.800 14.488 -0.689 1.00 72.81 287 SER A O 1
ATOM 2292 N N . ASP A 1 288 ? 21.137 13.185 1.012 1.00 79.69 288 ASP A N 1
ATOM 2293 C CA . ASP A 1 288 ? 19.862 13.882 1.308 1.00 79.69 288 ASP A CA 1
ATOM 2294 C C . ASP A 1 288 ? 18.881 13.952 0.108 1.00 79.69 288 ASP A C 1
ATOM 2296 O O . ASP A 1 288 ? 17.822 14.582 0.177 1.00 79.69 288 ASP A O 1
ATOM 2300 N N . GLU A 1 289 ? 19.193 13.279 -1.003 1.00 85.44 289 GLU A N 1
ATOM 2301 C CA . GLU A 1 289 ? 18.369 13.240 -2.203 1.00 85.44 289 GLU A CA 1
ATOM 2302 C C . GLU A 1 289 ? 17.245 12.216 -2.056 1.00 85.44 289 GLU A C 1
ATOM 2304 O O . GLU A 1 289 ? 17.404 11.157 -1.451 1.00 85.44 289 GLU A O 1
ATOM 2309 N N . LEU A 1 290 ? 16.100 12.499 -2.675 1.00 86.75 290 LEU A N 1
ATOM 2310 C CA . LEU A 1 290 ? 15.037 11.519 -2.851 1.00 86.75 290 LEU A CA 1
ATOM 2311 C C . LEU A 1 290 ? 15.209 10.821 -4.201 1.00 86.75 290 LEU A C 1
ATOM 2313 O O . LEU A 1 290 ? 15.142 11.463 -5.250 1.00 86.75 290 LEU A O 1
ATOM 2317 N N . VAL A 1 291 ? 15.390 9.504 -4.179 1.00 89.81 291 VAL A N 1
ATOM 2318 C CA . VAL A 1 291 ? 15.573 8.672 -5.372 1.00 89.81 291 VAL A CA 1
ATOM 2319 C C . VAL A 1 291 ? 14.374 7.741 -5.589 1.00 89.81 291 VAL A C 1
ATOM 2321 O O . VAL A 1 291 ? 13.798 7.244 -4.617 1.00 89.81 291 VAL A O 1
ATOM 2324 N N . PRO A 1 292 ? 13.970 7.463 -6.843 1.00 91.06 292 PRO A N 1
ATOM 2325 C CA . PRO A 1 292 ? 12.930 6.477 -7.126 1.00 91.06 292 PRO A CA 1
ATOM 2326 C C . PRO A 1 292 ? 13.279 5.099 -6.557 1.00 91.06 292 PRO A C 1
ATOM 2328 O O . PRO A 1 292 ? 14.425 4.658 -6.648 1.00 91.06 292 PRO A O 1
ATOM 2331 N N . ALA A 1 293 ? 12.285 4.365 -6.055 1.00 88.31 293 ALA A N 1
ATOM 2332 C CA . ALA A 1 293 ? 12.514 3.082 -5.394 1.00 88.31 293 ALA A CA 1
ATOM 2333 C C . ALA A 1 293 ? 13.253 2.057 -6.267 1.00 88.31 293 ALA A C 1
ATOM 2335 O O . ALA A 1 293 ? 14.135 1.346 -5.791 1.00 88.31 293 ALA A O 1
ATOM 2336 N N . CYS A 1 294 ? 12.938 2.012 -7.565 1.00 87.44 294 CYS A N 1
ATOM 2337 C CA . CYS A 1 294 ? 13.652 1.150 -8.506 1.00 87.44 294 CYS A CA 1
ATOM 2338 C C . CYS A 1 294 ? 15.132 1.542 -8.641 1.00 87.44 294 CYS A C 1
ATOM 2340 O O . CYS A 1 294 ? 15.969 0.649 -8.735 1.00 87.44 294 CYS A O 1
ATOM 2342 N N . ALA A 1 295 ? 15.461 2.839 -8.630 1.00 88.31 295 ALA A N 1
ATOM 2343 C CA . ALA A 1 295 ? 16.844 3.309 -8.709 1.00 88.31 295 ALA A CA 1
ATOM 2344 C C . ALA A 1 295 ? 17.626 2.936 -7.443 1.00 88.31 295 ALA A C 1
ATOM 2346 O O . ALA A 1 295 ? 18.719 2.389 -7.555 1.00 88.31 295 ALA A O 1
ATOM 2347 N N . GLN A 1 296 ? 17.035 3.123 -6.259 1.00 85.81 296 GLN A N 1
ATOM 2348 C CA . GLN A 1 296 ? 17.624 2.658 -5.001 1.00 85.81 296 GLN A CA 1
ATOM 2349 C C . GLN A 1 296 ? 17.930 1.155 -5.056 1.00 85.81 296 GLN A C 1
ATOM 2351 O O . GLN A 1 296 ? 19.086 0.761 -4.963 1.00 85.81 296 GLN A O 1
ATOM 2356 N N . HIS A 1 297 ? 16.924 0.316 -5.314 1.00 82.50 297 HIS A N 1
ATOM 2357 C CA . HIS A 1 297 ? 17.091 -1.139 -5.255 1.00 82.50 297 HIS A CA 1
ATOM 2358 C C . HIS A 1 297 ? 17.967 -1.731 -6.368 1.00 82.50 297 HIS A C 1
ATOM 2360 O O . HIS A 1 297 ? 18.575 -2.783 -6.175 1.00 82.50 297 HIS A O 1
ATOM 2366 N N . SER A 1 298 ? 18.017 -1.090 -7.538 1.00 79.75 298 SER A N 1
ATOM 2367 C CA . SER A 1 298 ? 18.728 -1.629 -8.707 1.00 79.75 298 SER A CA 1
ATOM 2368 C C . SER A 1 298 ? 20.130 -1.058 -8.889 1.00 79.75 298 SER A C 1
ATOM 2370 O O . SER A 1 298 ? 20.958 -1.699 -9.530 1.00 79.75 298 SER A O 1
ATOM 2372 N N . VAL A 1 299 ? 20.393 0.147 -8.376 1.00 82.00 299 VAL A N 1
ATOM 2373 C CA . VAL A 1 299 ? 21.657 0.865 -8.601 1.00 82.00 299 VAL A CA 1
ATOM 2374 C C . VAL A 1 299 ? 22.441 1.031 -7.305 1.00 82.00 299 VAL A C 1
ATOM 2376 O O . VAL A 1 299 ? 23.635 0.758 -7.300 1.00 82.00 299 VAL A O 1
ATOM 2379 N N . LEU A 1 300 ? 21.786 1.439 -6.216 1.00 80.19 300 LEU A N 1
ATOM 2380 C CA . LEU A 1 300 ? 22.462 1.819 -4.968 1.00 80.19 300 LEU A CA 1
ATOM 2381 C C . LEU A 1 300 ? 22.613 0.628 -4.011 1.00 80.19 300 LEU A C 1
ATOM 2383 O O . LEU A 1 300 ? 23.721 0.299 -3.584 1.00 80.19 300 LEU A O 1
ATOM 2387 N N . ASP A 1 301 ? 21.519 -0.095 -3.762 1.00 79.38 301 ASP A N 1
ATOM 2388 C CA . ASP A 1 301 ? 21.487 -1.247 -2.860 1.00 79.38 301 ASP A CA 1
ATOM 2389 C C . ASP A 1 301 ? 22.523 -2.333 -3.198 1.00 79.38 301 ASP A C 1
ATOM 2391 O O . ASP A 1 301 ? 23.053 -2.933 -2.265 1.00 79.38 301 ASP A O 1
ATOM 2395 N N . PRO A 1 302 ? 22.834 -2.678 -4.467 1.00 75.94 302 PRO A N 1
ATOM 2396 C CA . PRO A 1 302 ? 23.850 -3.691 -4.749 1.00 75.94 302 PRO A CA 1
ATOM 2397 C C . PRO A 1 302 ? 25.227 -3.340 -4.171 1.00 75.94 302 PRO A C 1
ATOM 2399 O O . PRO A 1 302 ? 25.883 -4.215 -3.605 1.00 75.94 302 PRO A O 1
ATOM 2402 N N . GLU A 1 303 ? 25.642 -2.074 -4.256 1.00 72.94 303 GLU A N 1
ATOM 2403 C CA . GLU A 1 303 ? 26.913 -1.609 -3.691 1.00 72.94 303 GLU A CA 1
ATOM 2404 C C . GLU A 1 303 ? 26.863 -1.592 -2.159 1.00 72.94 303 GLU A C 1
ATOM 2406 O O . GLU A 1 303 ? 27.785 -2.070 -1.492 1.00 72.94 303 GLU A O 1
ATOM 2411 N N . GLU A 1 304 ? 25.757 -1.109 -1.589 1.00 71.50 304 GLU A N 1
ATOM 2412 C CA . GLU A 1 304 ? 25.538 -1.100 -0.141 1.00 71.50 304 GLU A CA 1
ATOM 2413 C C . GLU A 1 304 ? 25.500 -2.517 0.445 1.00 71.50 304 GLU A C 1
ATOM 2415 O O . GLU A 1 304 ? 26.087 -2.771 1.494 1.00 71.50 304 GLU A O 1
ATOM 2420 N N . ASN A 1 305 ? 24.875 -3.473 -0.246 1.00 71.12 305 ASN A N 1
ATOM 2421 C CA . ASN A 1 305 ? 24.791 -4.867 0.183 1.00 71.12 305 ASN A CA 1
ATOM 2422 C C . ASN A 1 305 ? 26.166 -5.542 0.241 1.00 71.12 305 ASN A C 1
ATOM 2424 O O . ASN A 1 305 ? 26.396 -6.351 1.139 1.00 71.12 305 ASN A O 1
ATOM 2428 N N . VAL A 1 306 ? 27.083 -5.215 -0.677 1.00 72.06 306 VAL A N 1
ATOM 2429 C CA . VAL A 1 306 ? 28.474 -5.696 -0.615 1.00 72.06 306 VAL A CA 1
ATOM 2430 C C . VAL A 1 306 ? 29.166 -5.137 0.628 1.00 72.06 306 VAL A C 1
ATOM 2432 O O . VAL A 1 306 ? 29.707 -5.906 1.422 1.00 72.06 306 VAL A O 1
ATOM 2435 N N . ARG A 1 307 ? 29.057 -3.824 0.875 1.00 69.81 307 ARG A N 1
ATOM 2436 C CA . ARG A 1 307 ? 29.618 -3.187 2.083 1.00 69.81 307 ARG A CA 1
ATOM 2437 C C . ARG A 1 307 ? 29.015 -3.761 3.369 1.00 69.81 307 ARG A C 1
ATOM 2439 O O . ARG A 1 307 ? 29.721 -3.984 4.349 1.00 69.81 307 ARG A O 1
ATOM 2446 N N . LEU A 1 308 ? 27.714 -4.049 3.378 1.00 63.88 308 LEU A N 1
ATOM 2447 C CA . LEU A 1 308 ? 27.033 -4.669 4.515 1.00 63.88 308 LEU A CA 1
ATOM 2448 C C . LEU A 1 308 ? 27.521 -6.095 4.777 1.00 63.88 308 LEU A C 1
ATOM 2450 O O . LEU A 1 308 ? 27.620 -6.484 5.938 1.00 63.88 308 LEU A O 1
ATOM 2454 N N . GLN A 1 309 ? 27.848 -6.876 3.743 1.00 65.69 309 GLN A N 1
ATOM 2455 C CA . GLN A 1 309 ? 28.438 -8.208 3.923 1.00 65.69 309 GLN A CA 1
ATOM 2456 C C . GLN A 1 309 ? 29.823 -8.143 4.580 1.00 65.69 309 GLN A C 1
ATOM 2458 O O . GLN A 1 309 ? 30.136 -8.999 5.407 1.00 65.69 309 GLN A O 1
ATOM 2463 N N . GLU A 1 310 ? 30.620 -7.118 4.269 1.00 72.25 310 GLU A N 1
ATOM 2464 C CA . GLU A 1 310 ? 31.915 -6.874 4.920 1.00 72.25 310 GLU A CA 1
ATOM 2465 C C . GLU A 1 310 ? 31.746 -6.469 6.394 1.00 72.25 310 GLU A C 1
ATOM 2467 O O . GLU A 1 310 ? 32.493 -6.924 7.261 1.00 72.25 310 GLU A O 1
ATOM 2472 N N . GLN A 1 311 ? 30.741 -5.640 6.694 1.00 66.62 311 GLN A N 1
ATOM 2473 C CA . GLN A 1 311 ? 30.475 -5.127 8.045 1.00 66.62 311 GLN A CA 1
ATOM 2474 C C . GLN A 1 311 ? 29.745 -6.125 8.954 1.00 66.62 311 GLN A C 1
ATOM 2476 O O . GLN A 1 311 ? 29.899 -6.091 10.177 1.00 66.62 311 GLN A O 1
ATOM 2481 N N . LEU A 1 312 ? 28.942 -7.015 8.372 1.00 56.31 312 LEU A N 1
ATOM 2482 C CA . LEU A 1 312 ? 28.167 -8.039 9.066 1.00 56.31 312 LEU A CA 1
ATOM 2483 C C . LEU A 1 312 ? 28.592 -9.426 8.573 1.00 56.31 312 LEU A C 1
ATOM 2485 O O . LEU A 1 312 ? 27.780 -10.115 7.944 1.00 56.31 312 LEU A O 1
ATOM 2489 N N . PRO A 1 313 ? 29.831 -9.873 8.862 1.00 56.00 313 PRO A N 1
ATOM 2490 C CA . PRO A 1 313 ? 30.290 -11.173 8.412 1.00 56.00 313 PRO A CA 1
ATOM 2491 C C . PRO A 1 313 ? 29.335 -12.236 8.950 1.00 56.00 313 PRO A C 1
ATOM 2493 O O . PRO A 1 313 ? 29.206 -12.454 10.162 1.00 56.00 313 PRO A O 1
ATOM 2496 N N . LEU A 1 314 ? 28.617 -12.886 8.033 1.00 52.62 314 LEU A N 1
ATOM 2497 C CA . LEU A 1 314 ? 27.828 -14.064 8.345 1.00 52.62 314 LEU A CA 1
ATOM 2498 C C . LEU A 1 314 ? 28.824 -15.091 8.877 1.00 52.62 314 LEU A C 1
ATOM 2500 O O . LEU A 1 314 ? 29.564 -15.672 8.094 1.00 52.62 314 LEU A O 1
ATOM 2504 N N . ARG A 1 315 ? 28.890 -15.274 10.205 1.00 49.12 315 ARG A N 1
ATOM 2505 C CA . ARG A 1 315 ? 29.715 -16.327 10.817 1.00 49.12 315 ARG A CA 1
ATOM 2506 C C . ARG A 1 315 ? 29.481 -17.619 10.041 1.00 49.12 315 ARG A C 1
ATOM 2508 O O . ARG A 1 315 ? 28.355 -18.127 10.054 1.00 49.12 315 ARG A O 1
ATOM 2515 N N . GLU A 1 316 ? 30.526 -18.114 9.383 1.00 46.28 316 GLU A N 1
ATOM 2516 C CA . GLU A 1 316 ? 30.539 -19.451 8.809 1.00 46.28 316 GLU A CA 1
ATOM 2517 C C . GLU A 1 316 ? 30.159 -20.417 9.929 1.00 46.28 316 GLU A C 1
ATOM 2519 O O . GLU A 1 316 ? 30.805 -20.480 10.979 1.00 46.28 316 GLU A O 1
ATOM 2524 N N . LEU A 1 317 ? 29.043 -21.119 9.752 1.00 45.66 317 LEU A N 1
ATOM 2525 C CA . LEU A 1 317 ? 28.763 -22.258 10.605 1.00 45.66 317 LEU A CA 1
ATOM 2526 C C . LEU A 1 317 ? 29.756 -23.354 10.213 1.00 45.66 317 LEU A C 1
ATOM 2528 O O . LEU A 1 317 ? 29.982 -23.546 9.015 1.00 45.66 317 LEU A O 1
ATOM 2532 N N . PRO A 1 318 ? 30.324 -24.095 11.179 1.00 39.91 318 PRO A N 1
ATOM 2533 C CA . PRO A 1 318 ? 31.050 -25.306 10.849 1.00 39.91 318 PRO A CA 1
ATOM 2534 C C . PRO A 1 318 ? 30.121 -26.176 10.004 1.00 39.91 318 PRO A C 1
ATOM 2536 O O . PRO A 1 318 ? 28.997 -26.471 10.419 1.00 39.91 318 PRO A O 1
ATOM 2539 N N . MET A 1 319 ? 30.583 -26.528 8.802 1.00 36.34 319 MET A N 1
ATOM 2540 C CA . MET A 1 319 ? 29.941 -27.527 7.958 1.00 36.34 319 MET A CA 1
ATOM 2541 C C . MET A 1 319 ? 29.584 -28.708 8.854 1.00 36.34 319 MET A C 1
ATOM 2543 O O . MET A 1 319 ? 30.475 -29.297 9.474 1.00 36.34 319 MET A O 1
ATOM 2547 N N . ALA A 1 320 ? 28.291 -29.015 8.969 1.00 38.78 320 ALA A N 1
ATOM 2548 C CA . ALA A 1 320 ? 27.863 -30.264 9.566 1.00 38.78 320 ALA A CA 1
ATOM 2549 C C . ALA A 1 320 ? 28.535 -31.366 8.744 1.00 38.78 320 ALA A C 1
ATOM 2551 O O . ALA A 1 320 ? 28.184 -31.586 7.585 1.00 38.78 320 ALA A O 1
ATOM 2552 N N . ARG A 1 321 ? 29.589 -31.958 9.311 1.00 34.75 321 ARG A N 1
ATOM 2553 C CA . ARG A 1 321 ? 30.244 -33.128 8.742 1.00 34.75 321 ARG A CA 1
ATOM 2554 C C . ARG A 1 321 ? 29.175 -34.216 8.677 1.00 34.75 321 ARG A C 1
ATOM 2556 O O . ARG A 1 321 ? 28.561 -34.510 9.705 1.00 34.75 321 ARG A O 1
ATOM 2563 N N . GLY A 1 322 ? 28.920 -34.710 7.467 1.00 37.09 322 GLY A N 1
ATOM 2564 C CA . GLY A 1 322 ? 28.301 -36.020 7.280 1.00 37.09 322 GLY A CA 1
ATOM 2565 C C . GLY A 1 322 ? 29.186 -37.115 7.854 1.00 37.09 322 GLY A C 1
ATOM 2566 O O . GLY A 1 322 ? 30.411 -36.870 7.988 1.00 37.09 322 GLY A O 1
#

Radius of gyration: 22.41 Å; chains: 1; bounding box: 60×63×60 Å

pLDDT: mean 87.54, std 13.56, range [34.75, 98.5]

Secondary structure (DSSP, 8-state):
-HHHHHB-TTT--BS-SEEEEEEE--TT-TT-TTS---SSSGGGHHHHHHHHHHHHHHHHHH--EEEEEEEEEE-TTTGGGHHHHHHHHGGGT-SEEEEEEPPS-S-GGG--S------HHHHHHHHHHHHTS----GGG--S-TTTEEEEEEEEETTEEEESS-TT-HHHHHHHHHHHHHHTT--TTS-HHHHHHHHHHHHHH-THHHHHHHHHHHHHHHHTT-HHHHHHH--EEEEEEEE-PPPHHHHHHHHHHHHTT---SSHHHHHHHHHHHT---EEE-TTT--EEEHHHIIIIIHHHHHHHHHHHS---PPP----

Sequence (322 aa):
YLQALALDPATGKPRFRHLSFAGHFDSMMYGRRGIKAPESEPALNPYRARFCEMFARLEREHGVTHYLAHNMTVTPANVDQVPQVIRDCREMGFRMFSFQPAAFIGNTSRWKHEYREFSTDEVWRRIEEGAGARLHWGAFQIGDPRCNRTAYGAYAGDRYVPLLDEDDERDARVLDDFVAAFGGMDFAAPPVILAARVVRGLARHPRAIGSAVVRGWRFAARAGGPGALVRRRPRAITYVMHAFMDADKVKPAWELLRRGELSVEPAIRETQERLQACSYAMAHPDSDELVPACAQHSVLDPEENVRLQEQLPLRELPMARG

Foldseek 3Di:
DVQVVQADPVPSAGPALEEEDEDEAELLPPPDPPDDRDPARVSCLVVLLVVLVVQVVCCVPHVYHYAYEYEYEDFPVHLLVLLVCLQSRVPSHHQEYEYEHDAQFPDPVSPDDPGDDDAPVSSQVSNCNSLVHRFQQVLPDAFDPRFKGKWKFWDLDSDTFGLAHPVDVLSVVLVVLCCQLQPVNDPVPDPVVNVVSNVVSCVVRVVNVVSVVVSVQVSQVSSVHPVSCVVRVIRIHMYMYGYAYHLVLLVVLVVCVVVVHADPPPSNNVSVSRQVRAPDWDQDPPPSDTGHPNCCRNPPVNVVVVVVCVVPVPPDDPPPDD